Protein AF-A0A954S7V0-F1 (afdb_monomer_lite)

Foldseek 3Di:
DWQWAKEQEAACVDPVQVVVVCQCPDVVHQVVVCVVVVFADECDSPGNYHYAHPNPDGPPLCVVVVVPDDNVQPRKIFTDGPSAGFKIFGPQFQDDPHNQLSVCRRPVANPDDPDRDPDDRRDQAPPQAGFGGIFGAQVRNHPDDLVSLVVSCCPPVVVVDDPPDPSVVGDSRRSRRVVSCSVNVVVVHNRPRVPPPDDDDDDDDDDDDDDDDDDDDDDD

Radius of gyration: 19.34 Å; chains: 1; bounding box: 37×49×60 Å

Sequence (220 aa):
MSSRRILLVIDSRTERTQQEMAKLRAPDGPFVKLLTKGWSVGSGRDSDVQIVDISHSVPDDLKELVAKIDPARLPLPVFIDNGEIARSFQQGCTTPLDEWTFGWLRTGNDERPIEPPPEPVQVATTGHYPLRGNHWSVEGNWNPTREYVIHHLRSTHGQQLQTGWQIEEWSLEELKSVHDDLHDREQGFRGRYAGTSTSSSSSSRSGSVSGIQKPGKASR

pLDDT: mean 80.17, std 21.35, range [28.33, 97.69]

Structure (mmCIF, N/CA/C/O backbone):
data_AF-A0A954S7V0-F1
#
_entry.id   AF-A0A954S7V0-F1
#
loop_
_atom_site.group_PDB
_atom_site.id
_atom_site.type_symbol
_atom_site.label_atom_id
_atom_site.label_alt_id
_atom_site.label_comp_id
_atom_site.label_asym_id
_atom_site.label_entity_id
_atom_site.label_seq_id
_atom_site.pdbx_PDB_ins_code
_atom_site.Cartn_x
_atom_site.Cartn_y
_atom_site.Cartn_z
_atom_site.occupancy
_atom_site.B_iso_or_equiv
_atom_site.auth_seq_id
_atom_site.auth_comp_id
_atom_site.auth_asym_id
_atom_site.auth_atom_id
_atom_site.pdbx_PDB_model_num
ATOM 1 N N . MET A 1 1 ? 4.189 -22.252 -8.273 1.00 48.00 1 MET A N 1
ATOM 2 C CA . MET A 1 1 ? 5.221 -21.225 -8.539 1.00 48.00 1 MET A CA 1
ATOM 3 C C . MET A 1 1 ? 4.881 -20.014 -7.691 1.00 48.00 1 MET A C 1
ATOM 5 O O . MET A 1 1 ? 3.728 -19.609 -7.716 1.00 48.00 1 MET A O 1
ATOM 9 N N . SER A 1 2 ? 5.826 -19.526 -6.884 1.00 51.41 2 SER A N 1
ATOM 10 C CA . SER A 1 2 ? 5.603 -18.409 -5.953 1.00 51.41 2 SER A CA 1
ATOM 11 C C . SER A 1 2 ? 5.158 -17.164 -6.722 1.00 51.41 2 SER A C 1
ATOM 13 O O . SER A 1 2 ? 5.869 -16.713 -7.614 1.00 51.41 2 SER A O 1
ATOM 15 N N . SER A 1 3 ? 3.974 -16.637 -6.411 1.00 77.00 3 SER A N 1
ATOM 16 C CA . SER A 1 3 ? 3.379 -15.475 -7.083 1.00 77.00 3 SER A CA 1
ATOM 17 C C . SER A 1 3 ? 3.745 -14.147 -6.413 1.00 77.00 3 SER A C 1
ATOM 19 O O . SER A 1 3 ? 3.081 -13.147 -6.684 1.00 77.00 3 SER A O 1
ATOM 21 N N . ARG A 1 4 ? 4.748 -14.147 -5.523 1.00 91.25 4 ARG A N 1
ATOM 22 C CA . ARG A 1 4 ? 5.134 -12.999 -4.695 1.00 91.25 4 ARG A CA 1
ATOM 23 C C . ARG A 1 4 ? 5.747 -11.888 -5.524 1.00 91.25 4 ARG A C 1
ATOM 25 O O . ARG A 1 4 ? 6.845 -12.052 -6.044 1.00 91.25 4 ARG A O 1
ATOM 32 N N . ARG A 1 5 ? 5.054 -10.758 -5.605 1.00 93.81 5 ARG A N 1
ATOM 33 C CA . ARG A 1 5 ? 5.518 -9.552 -6.299 1.00 93.81 5 ARG A CA 1
ATOM 34 C C . ARG A 1 5 ? 4.681 -8.356 -5.886 1.00 93.81 5 ARG A C 1
ATOM 36 O O . ARG A 1 5 ? 3.615 -8.507 -5.291 1.00 93.81 5 ARG A O 1
ATOM 43 N N . ILE A 1 6 ? 5.162 -7.168 -6.208 1.00 96.94 6 ILE A N 1
ATOM 44 C CA . ILE A 1 6 ? 4.376 -5.947 -6.086 1.00 96.94 6 ILE A CA 1
ATOM 45 C C . ILE A 1 6 ? 3.664 -5.723 -7.413 1.00 96.94 6 ILE A C 1
ATOM 47 O O . ILE A 1 6 ? 4.294 -5.767 -8.464 1.00 96.94 6 ILE A O 1
ATOM 51 N N . LEU A 1 7 ? 2.364 -5.468 -7.370 1.00 96.56 7 LEU A N 1
ATOM 52 C CA . LEU A 1 7 ? 1.620 -4.920 -8.492 1.00 96.56 7 LEU A CA 1
ATOM 53 C C . LEU A 1 7 ? 1.507 -3.415 -8.287 1.00 96.56 7 LEU A C 1
ATOM 55 O O . LEU A 1 7 ? 0.972 -2.975 -7.274 1.00 96.56 7 LEU A O 1
ATOM 59 N N . LEU A 1 8 ? 1.978 -2.626 -9.244 1.00 97.25 8 LEU A N 1
ATOM 60 C CA . LEU A 1 8 ? 1.614 -1.220 -9.342 1.00 97.25 8 LEU A CA 1
ATOM 61 C C . LEU A 1 8 ? 0.458 -1.113 -10.331 1.00 97.25 8 LEU A C 1
ATOM 63 O O . LEU A 1 8 ? 0.667 -1.107 -11.546 1.00 97.25 8 LEU A O 1
ATOM 67 N N . VAL A 1 9 ? -0.760 -1.085 -9.797 1.00 96.88 9 VAL A N 1
ATOM 68 C CA . VAL A 1 9 ? -1.980 -0.980 -10.597 1.00 96.88 9 VAL A CA 1
ATOM 69 C C . VAL A 1 9 ? -2.203 0.485 -10.943 1.00 96.88 9 VAL A C 1
ATOM 71 O O . VAL A 1 9 ? -2.149 1.351 -10.067 1.00 96.88 9 VAL A O 1
ATOM 74 N N . ILE A 1 10 ? -2.421 0.772 -12.222 1.00 97.06 10 ILE A N 1
ATOM 75 C CA . ILE A 1 10 ? -2.528 2.135 -12.741 1.00 97.06 10 ILE A CA 1
ATOM 76 C C . ILE A 1 10 ? -3.650 2.257 -13.770 1.00 97.06 10 ILE A C 1
ATOM 78 O O . ILE A 1 10 ? -3.993 1.280 -14.428 1.00 97.06 10 ILE A O 1
ATOM 82 N N . ASP A 1 11 ? -4.159 3.475 -13.956 1.00 96.88 11 ASP A N 1
ATOM 83 C CA . ASP A 1 11 ? -4.897 3.874 -15.158 1.00 96.88 11 ASP A CA 1
ATOM 84 C C . ASP A 1 11 ? -4.139 5.032 -15.809 1.00 96.88 11 ASP A C 1
ATOM 86 O O . ASP A 1 11 ? -4.204 6.178 -15.344 1.00 96.88 11 ASP A O 1
ATOM 90 N N . SER A 1 12 ? -3.390 4.729 -16.873 1.00 96.06 12 SER A N 1
ATOM 91 C CA . SER A 1 12 ? -2.496 5.694 -17.532 1.00 96.06 12 SER A CA 1
ATOM 92 C C . SER A 1 12 ? -3.211 6.885 -18.178 1.00 96.06 12 SER A C 1
ATOM 94 O O . SER A 1 12 ? -2.557 7.860 -18.556 1.00 96.06 12 SER A O 1
ATOM 96 N N . ARG A 1 13 ? -4.545 6.858 -18.267 1.00 96.19 13 ARG A N 1
ATOM 97 C CA . ARG A 1 13 ? -5.357 7.965 -18.791 1.00 96.19 13 ARG A CA 1
ATOM 98 C C . ARG A 1 13 ? -5.613 9.051 -17.748 1.00 96.19 13 ARG A C 1
ATOM 100 O O . ARG A 1 13 ? -6.035 10.145 -18.108 1.00 96.19 13 ARG A O 1
ATOM 107 N N . THR A 1 14 ? -5.387 8.760 -16.468 1.00 95.25 14 THR A N 1
ATOM 108 C CA . THR A 1 14 ? -5.630 9.712 -15.378 1.00 95.25 14 THR A CA 1
ATOM 109 C C . THR A 1 14 ? -4.414 10.604 -15.142 1.00 95.25 14 THR A C 1
ATOM 111 O O . THR A 1 14 ? -3.282 10.124 -15.068 1.00 95.25 14 THR A O 1
ATOM 114 N N . GLU A 1 15 ? -4.644 11.906 -14.960 1.00 94.75 15 GLU A N 1
ATOM 115 C CA . GLU A 1 15 ? -3.570 12.875 -14.698 1.00 94.75 15 GLU A CA 1
ATOM 116 C C . GLU A 1 15 ? -2.771 12.508 -13.440 1.00 94.75 15 GLU A C 1
ATOM 118 O O . GLU A 1 15 ? -1.542 12.508 -13.455 1.00 94.75 15 GLU A O 1
ATOM 123 N N . ARG A 1 16 ? -3.465 12.095 -12.372 1.00 90.88 16 ARG A N 1
ATOM 124 C CA . ARG A 1 16 ? -2.842 11.639 -11.122 1.00 90.88 16 ARG A CA 1
ATOM 125 C C . ARG A 1 16 ? -1.841 10.508 -11.355 1.00 90.88 16 ARG A C 1
ATOM 127 O O . ARG A 1 16 ? -0.719 10.567 -10.861 1.00 90.88 16 ARG A O 1
ATOM 134 N N . THR A 1 17 ? -2.229 9.491 -12.127 1.00 94.44 17 THR A N 1
ATOM 135 C CA . THR A 1 17 ? -1.326 8.388 -12.475 1.00 94.44 17 THR A CA 1
ATOM 136 C C . THR A 1 17 ? -0.146 8.890 -13.294 1.00 94.44 17 THR A C 1
ATOM 138 O O . THR A 1 17 ? 0.983 8.493 -13.030 1.00 94.44 17 THR A O 1
ATOM 141 N N . GLN A 1 18 ? -0.376 9.757 -14.281 1.00 95.88 18 GLN A N 1
ATOM 142 C CA . GLN A 1 18 ? 0.699 10.279 -15.126 1.00 95.88 18 GLN A CA 1
ATOM 143 C C . GLN A 1 18 ? 1.738 11.054 -14.310 1.00 95.88 18 GLN A C 1
ATOM 145 O O . GLN A 1 18 ? 2.934 10.817 -14.472 1.00 95.88 18 GLN A O 1
ATOM 150 N N . GLN A 1 19 ? 1.289 11.922 -13.400 1.00 93.81 19 GLN A N 1
ATOM 151 C CA . GLN A 1 19 ? 2.162 12.685 -12.507 1.00 93.81 19 GLN A CA 1
ATOM 152 C C . GLN A 1 19 ? 2.982 11.759 -11.602 1.00 93.81 19 GLN A C 1
ATOM 154 O O . GLN A 1 19 ? 4.203 11.891 -11.528 1.00 93.81 19 GLN A O 1
ATOM 159 N N . GLU A 1 20 ? 2.340 10.784 -10.958 1.00 93.00 20 GLU A N 1
ATOM 160 C CA . GLU A 1 20 ? 3.035 9.856 -10.064 1.00 93.00 20 GLU A CA 1
ATOM 161 C C . GLU A 1 20 ? 4.021 8.961 -10.829 1.00 93.00 20 GLU A C 1
ATOM 163 O O . GLU A 1 20 ? 5.173 8.806 -10.431 1.00 93.00 20 GLU A O 1
ATOM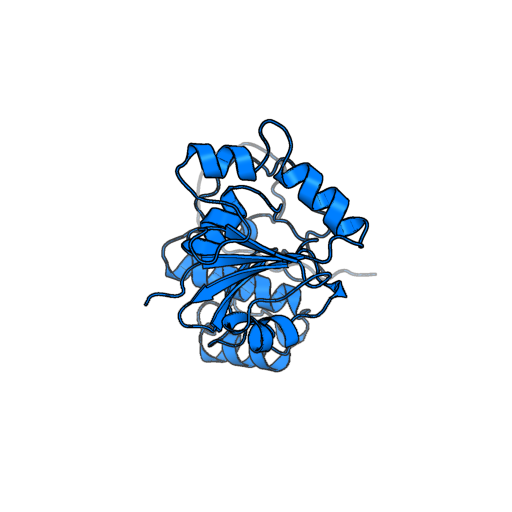 168 N N . MET A 1 21 ? 3.621 8.430 -11.988 1.00 96.25 21 MET A N 1
ATOM 169 C CA . MET A 1 21 ? 4.500 7.623 -12.836 1.00 96.25 21 MET A CA 1
ATOM 170 C C . MET A 1 21 ? 5.688 8.429 -13.366 1.00 96.25 21 MET A C 1
ATOM 172 O O . MET A 1 21 ? 6.777 7.869 -13.504 1.00 96.25 21 MET A O 1
ATOM 176 N N . ALA A 1 22 ? 5.511 9.724 -13.644 1.00 95.81 22 ALA A N 1
ATOM 177 C CA . ALA A 1 22 ? 6.608 10.608 -14.022 1.00 95.81 22 ALA A CA 1
ATOM 178 C C . ALA A 1 22 ? 7.620 10.766 -12.877 1.00 95.81 22 ALA A C 1
ATOM 180 O O . ALA A 1 22 ? 8.818 10.656 -13.125 1.00 95.81 22 ALA A O 1
ATOM 181 N N . LYS A 1 23 ? 7.161 10.928 -11.628 1.00 93.50 23 LYS A N 1
ATOM 182 C CA . LYS A 1 23 ? 8.042 10.956 -10.446 1.00 93.50 23 LYS A CA 1
ATOM 183 C C . LYS A 1 23 ? 8.783 9.634 -10.253 1.00 93.50 23 LYS A C 1
ATOM 185 O O . LYS A 1 23 ? 10.000 9.629 -10.089 1.00 93.50 23 LYS A O 1
ATOM 190 N N . LEU A 1 24 ? 8.063 8.510 -10.316 1.00 95.50 24 LEU A N 1
ATOM 191 C CA . LEU A 1 24 ? 8.635 7.170 -10.148 1.00 95.50 24 LEU A CA 1
ATOM 192 C C . LEU A 1 24 ? 9.746 6.882 -11.166 1.00 95.50 24 LEU A C 1
ATOM 194 O O . LEU A 1 24 ? 10.746 6.248 -10.824 1.00 95.50 24 LEU A O 1
ATOM 198 N N . ARG A 1 25 ? 9.569 7.366 -12.403 1.00 96.19 25 ARG A N 1
ATOM 199 C CA . ARG A 1 25 ? 10.479 7.173 -13.543 1.00 96.19 25 ARG A CA 1
ATOM 200 C C . ARG A 1 25 ? 11.515 8.280 -13.732 1.00 96.19 25 ARG A C 1
ATOM 202 O O . ARG A 1 25 ? 12.337 8.149 -14.637 1.00 96.19 25 ARG A O 1
ATOM 209 N N . ALA A 1 26 ? 11.459 9.362 -12.958 1.00 96.06 26 ALA A N 1
ATOM 210 C CA . ALA A 1 26 ? 12.378 10.484 -13.109 1.00 96.06 26 ALA A CA 1
ATOM 211 C C . ALA A 1 26 ? 13.846 10.016 -13.015 1.00 96.06 26 ALA A C 1
ATOM 213 O O . ALA A 1 26 ? 14.119 8.982 -12.393 1.00 96.06 26 ALA A O 1
ATOM 214 N N . PRO A 1 27 ? 14.806 10.763 -13.591 1.00 93.25 27 PRO A N 1
ATOM 215 C CA . PRO A 1 27 ? 16.216 10.581 -13.258 1.00 93.25 27 PRO A CA 1
ATOM 216 C C . PRO A 1 27 ? 16.387 10.603 -11.732 1.00 93.25 27 PRO A C 1
ATOM 218 O O . PRO A 1 27 ? 15.800 11.451 -11.064 1.00 93.25 27 PRO A O 1
ATOM 221 N N . ASP A 1 28 ? 17.101 9.620 -11.182 1.00 89.44 28 ASP A N 1
ATOM 222 C CA . ASP A 1 28 ? 17.239 9.385 -9.732 1.00 89.44 28 ASP A CA 1
ATOM 223 C C . ASP A 1 28 ? 15.921 9.125 -8.968 1.00 89.44 28 ASP A C 1
ATOM 225 O O . ASP A 1 28 ? 15.877 9.148 -7.733 1.00 89.44 28 ASP A O 1
ATOM 229 N N . GLY A 1 29 ? 14.838 8.831 -9.690 1.00 92.81 29 GLY A N 1
ATOM 230 C CA . GLY A 1 29 ? 13.539 8.476 -9.134 1.00 92.81 29 GLY A CA 1
ATOM 231 C C . GLY A 1 29 ? 13.514 7.080 -8.493 1.00 92.81 29 GLY A C 1
ATOM 232 O O . GLY A 1 29 ? 14.441 6.279 -8.670 1.00 92.81 29 GLY A O 1
ATOM 233 N N . PRO A 1 30 ? 12.439 6.748 -7.754 1.00 93.94 30 PRO A N 1
ATOM 234 C CA . PRO A 1 30 ? 12.287 5.465 -7.068 1.00 93.94 30 PRO A CA 1
ATOM 235 C C . PRO A 1 30 ? 12.587 4.229 -7.925 1.00 93.94 30 PRO A C 1
ATOM 237 O O . PRO A 1 30 ? 13.284 3.330 -7.457 1.00 93.94 30 PRO A O 1
ATOM 240 N N . PHE A 1 31 ? 12.140 4.176 -9.184 1.00 96.62 31 PHE A N 1
ATOM 241 C CA . PHE A 1 31 ? 12.415 3.018 -10.041 1.00 96.62 31 PHE A CA 1
ATOM 242 C C . PHE A 1 31 ? 13.894 2.878 -10.393 1.00 96.62 31 PHE A C 1
ATOM 244 O O . PHE A 1 31 ? 14.414 1.768 -10.361 1.00 96.62 31 PHE A O 1
ATOM 251 N N . VAL A 1 32 ? 14.599 3.979 -10.662 1.00 95.88 32 VAL A N 1
ATOM 252 C CA . VAL A 1 32 ? 16.045 3.949 -10.946 1.00 95.88 32 VAL A CA 1
ATOM 253 C C . VAL A 1 32 ? 16.820 3.405 -9.743 1.00 95.88 32 VAL A C 1
ATOM 255 O O . VAL A 1 32 ? 17.716 2.568 -9.895 1.00 95.88 32 VAL A O 1
ATOM 258 N N . LYS A 1 33 ? 16.437 3.821 -8.531 1.00 94.25 33 LYS A N 1
ATOM 259 C CA . LYS A 1 33 ? 17.073 3.338 -7.301 1.00 94.25 33 LYS A CA 1
ATOM 260 C C . LYS A 1 33 ? 16.780 1.859 -7.031 1.00 94.25 33 LYS A C 1
ATOM 262 O O . LYS A 1 33 ? 17.693 1.125 -6.655 1.00 94.25 33 LYS A O 1
ATOM 267 N N . LEU A 1 34 ? 15.551 1.395 -7.281 1.00 95.25 34 LEU A N 1
ATOM 268 C CA . LEU A 1 34 ? 15.199 -0.030 -7.195 1.00 95.25 34 LEU A CA 1
ATOM 269 C C . LEU A 1 34 ? 16.011 -0.877 -8.185 1.00 95.25 34 LEU A C 1
ATOM 271 O O . LEU A 1 34 ? 16.585 -1.891 -7.788 1.00 95.25 34 LEU A O 1
ATOM 275 N N . LEU A 1 35 ? 16.125 -0.436 -9.443 1.00 96.25 35 LEU A N 1
ATOM 276 C CA . LEU A 1 35 ? 16.932 -1.114 -10.466 1.00 96.25 35 LEU A CA 1
ATOM 277 C C . LEU A 1 35 ? 18.409 -1.209 -10.047 1.00 96.25 35 LEU A C 1
ATOM 279 O O . LEU A 1 35 ? 19.019 -2.268 -10.160 1.00 96.25 35 LEU A O 1
ATOM 283 N N . THR A 1 36 ? 18.973 -0.135 -9.484 1.00 95.62 36 THR A N 1
ATOM 284 C CA . THR A 1 36 ? 20.353 -0.124 -8.951 1.00 95.62 36 THR A CA 1
ATOM 285 C C . THR A 1 36 ? 20.547 -1.125 -7.804 1.00 95.62 36 THR A C 1
ATOM 287 O O . THR A 1 36 ? 21.631 -1.681 -7.638 1.00 95.62 36 THR A O 1
ATOM 290 N N . LYS A 1 37 ? 19.489 -1.403 -7.034 1.00 92.69 37 LYS A N 1
ATOM 291 C CA . LYS A 1 37 ? 19.459 -2.423 -5.972 1.00 92.69 37 LYS A CA 1
ATOM 292 C C . LYS A 1 37 ? 19.177 -3.840 -6.502 1.00 92.69 37 LYS A C 1
ATOM 294 O O . LYS A 1 37 ? 18.974 -4.752 -5.705 1.00 92.69 37 LYS A O 1
ATOM 299 N N . GLY A 1 38 ? 19.153 -4.034 -7.823 1.00 95.75 38 GLY A N 1
ATOM 300 C CA . GLY A 1 38 ? 18.957 -5.332 -8.473 1.00 95.75 38 GLY A CA 1
ATOM 301 C C . GLY A 1 38 ? 17.500 -5.778 -8.604 1.00 95.75 38 GLY A C 1
ATOM 302 O O . GLY A 1 38 ? 17.259 -6.933 -8.941 1.00 95.75 38 GLY A O 1
ATOM 303 N N . TRP A 1 39 ? 16.530 -4.898 -8.339 1.00 96.62 39 TRP A N 1
ATOM 304 C CA . TRP A 1 39 ? 15.118 -5.205 -8.563 1.00 96.62 39 TRP A CA 1
ATOM 305 C C . TRP A 1 39 ? 14.777 -5.069 -10.044 1.00 96.62 39 TRP A C 1
ATOM 307 O O . TRP A 1 39 ? 15.394 -4.297 -10.772 1.00 96.62 39 TRP A O 1
ATOM 317 N N . SER A 1 40 ? 13.741 -5.771 -10.474 1.00 97.00 40 SER A N 1
ATOM 318 C CA . SER A 1 40 ? 13.151 -5.671 -11.803 1.00 97.00 40 SER A CA 1
ATOM 319 C C . SER A 1 40 ? 11.821 -4.911 -11.751 1.00 97.00 40 SER A C 1
ATOM 321 O O . SER A 1 40 ? 10.970 -5.153 -10.893 1.00 97.00 40 SER A O 1
ATOM 323 N N . VAL A 1 41 ? 11.640 -3.966 -12.676 1.00 97.38 41 VAL A N 1
ATOM 324 C CA . VAL A 1 41 ? 10.430 -3.138 -12.793 1.00 97.38 41 VAL A CA 1
ATOM 325 C C . VAL A 1 41 ? 9.949 -3.186 -14.239 1.00 97.38 41 VAL A C 1
ATOM 327 O O . VAL A 1 41 ? 10.698 -2.839 -15.152 1.00 97.38 41 VAL A O 1
ATOM 330 N N . GLY A 1 42 ? 8.706 -3.600 -14.471 1.00 96.12 42 GLY A N 1
ATOM 331 C CA . GLY A 1 42 ? 8.184 -3.766 -15.828 1.00 96.12 42 GLY A CA 1
ATOM 332 C C . GLY A 1 42 ? 6.759 -4.301 -15.851 1.00 96.12 42 GLY A C 1
ATOM 333 O O . GLY A 1 42 ? 6.139 -4.454 -14.812 1.00 96.12 42 GLY A O 1
ATOM 334 N N . SER A 1 43 ? 6.207 -4.581 -17.030 1.00 94.56 43 SER A N 1
ATOM 335 C CA . SER A 1 43 ? 4.863 -5.176 -17.169 1.00 94.56 43 SER A CA 1
ATOM 336 C C . SER A 1 43 ? 4.854 -6.708 -17.054 1.00 94.56 43 SER A C 1
ATOM 338 O O . SER A 1 43 ? 3.791 -7.324 -16.938 1.00 94.56 43 SER A O 1
ATOM 340 N N . GLY A 1 44 ? 6.035 -7.333 -17.090 1.00 92.06 44 GLY A N 1
ATOM 341 C CA . GLY A 1 44 ? 6.199 -8.783 -17.058 1.00 92.06 44 GLY A CA 1
ATOM 342 C C . GLY A 1 44 ? 5.875 -9.387 -15.693 1.00 92.06 44 G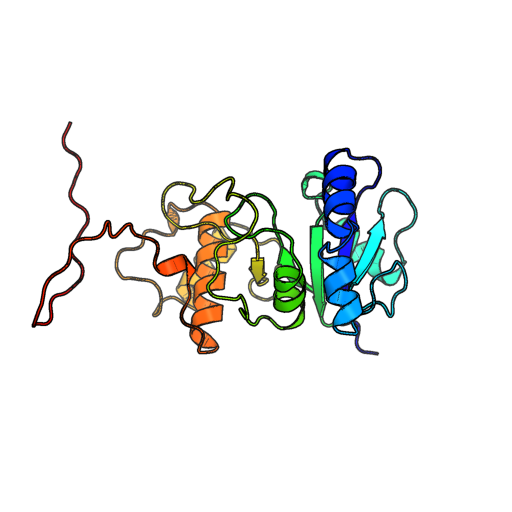LY A C 1
ATOM 343 O O . GLY A 1 44 ? 6.138 -8.787 -14.653 1.00 92.06 44 GLY A O 1
ATOM 344 N N . ARG A 1 45 ? 5.344 -10.613 -15.699 1.00 91.25 45 ARG A N 1
ATOM 345 C CA . ARG A 1 45 ? 4.979 -11.363 -14.486 1.00 91.25 45 ARG A CA 1
ATOM 346 C C . ARG A 1 45 ? 6.159 -11.605 -13.540 1.00 91.25 45 ARG A C 1
ATOM 348 O O . ARG A 1 45 ? 5.955 -11.662 -12.333 1.00 91.25 45 ARG A O 1
ATOM 355 N N . ASP A 1 46 ? 7.361 -11.723 -14.093 1.00 90.88 46 ASP A N 1
ATOM 356 C CA . ASP A 1 46 ? 8.587 -11.995 -13.337 1.00 90.88 46 ASP A CA 1
ATOM 357 C C . ASP A 1 46 ? 9.240 -10.722 -12.773 1.00 90.88 46 ASP A C 1
ATOM 359 O O . ASP A 1 46 ? 10.315 -10.794 -12.188 1.00 90.88 46 ASP A O 1
ATOM 363 N N . SER A 1 47 ? 8.610 -9.552 -12.952 1.00 94.81 47 SER A N 1
ATOM 364 C CA . SER A 1 47 ? 9.095 -8.304 -12.358 1.00 94.81 47 SER A CA 1
ATOM 365 C C . SER A 1 47 ? 8.826 -8.278 -10.852 1.00 94.81 47 SER A C 1
ATOM 367 O O . SER A 1 47 ? 7.715 -8.585 -10.415 1.00 94.81 47 SER A O 1
ATOM 369 N N . ASP A 1 48 ? 9.803 -7.835 -10.059 1.00 95.62 48 ASP A N 1
ATOM 370 C CA . ASP A 1 48 ? 9.615 -7.580 -8.626 1.00 95.62 48 ASP A CA 1
ATOM 371 C C . ASP A 1 48 ? 8.516 -6.529 -8.402 1.00 95.62 48 ASP A C 1
ATOM 373 O O . ASP A 1 48 ? 7.696 -6.664 -7.490 1.00 95.62 48 ASP A O 1
ATOM 377 N N . VAL A 1 49 ? 8.482 -5.507 -9.267 1.00 97.56 49 VAL A N 1
ATOM 378 C CA . VAL A 1 49 ? 7.380 -4.548 -9.402 1.00 97.56 49 VAL A CA 1
ATOM 379 C C . VAL A 1 49 ? 6.758 -4.701 -10.790 1.00 97.56 49 VAL A C 1
ATOM 381 O O . VAL A 1 49 ? 7.279 -4.187 -11.784 1.00 97.56 49 VAL A O 1
ATOM 384 N N . GLN A 1 50 ? 5.631 -5.405 -10.856 1.00 96.75 50 GLN A N 1
ATOM 385 C CA . GLN A 1 50 ? 4.827 -5.552 -12.061 1.00 96.75 50 GLN A CA 1
ATOM 386 C C . GLN A 1 50 ? 3.871 -4.360 -12.215 1.00 96.75 50 GLN A C 1
ATOM 388 O O . GLN A 1 50 ? 2.965 -4.160 -11.410 1.00 96.75 50 GLN A O 1
ATOM 393 N N . ILE A 1 51 ? 4.029 -3.578 -13.277 1.00 97.31 51 ILE A N 1
ATOM 394 C CA . ILE A 1 51 ? 3.125 -2.486 -13.641 1.00 97.31 51 ILE A CA 1
ATOM 395 C C . ILE A 1 51 ? 1.938 -3.071 -14.407 1.00 97.31 51 ILE A C 1
ATOM 397 O O . ILE A 1 51 ? 2.115 -3.685 -15.461 1.00 97.31 51 ILE A O 1
ATOM 401 N N . VAL A 1 52 ? 0.730 -2.850 -13.892 1.00 96.88 52 VAL A N 1
ATOM 402 C CA . VAL A 1 52 ? -0.522 -3.331 -14.485 1.00 96.88 52 VAL A CA 1
ATOM 403 C C . VAL A 1 52 ? -1.384 -2.130 -14.841 1.00 96.88 52 VAL A C 1
ATOM 405 O O . VAL A 1 52 ? -1.941 -1.476 -13.963 1.00 96.88 52 VAL A O 1
ATOM 408 N N . ASP A 1 53 ? -1.490 -1.838 -16.135 1.00 96.75 53 ASP A N 1
ATOM 409 C CA . ASP A 1 53 ? -2.318 -0.742 -16.630 1.00 96.75 53 ASP A CA 1
ATOM 410 C C . ASP A 1 53 ? -3.712 -1.237 -17.016 1.00 96.75 53 ASP A C 1
ATOM 412 O O . ASP A 1 53 ? -3.896 -1.913 -18.033 1.00 96.75 53 ASP A O 1
ATOM 416 N N . ILE A 1 54 ? -4.702 -0.878 -16.201 1.00 96.00 54 ILE A N 1
ATOM 417 C CA . ILE A 1 54 ? -6.087 -1.326 -16.367 1.00 96.00 54 ILE A CA 1
ATOM 418 C C . ILE A 1 54 ? -6.785 -0.664 -17.557 1.00 96.00 54 ILE A C 1
ATOM 420 O O . ILE A 1 54 ? -7.845 -1.124 -17.972 1.00 96.00 54 ILE A O 1
ATOM 424 N N . SER A 1 55 ? -6.203 0.401 -18.118 1.00 94.81 55 SER A N 1
ATOM 425 C CA . SER A 1 55 ? -6.719 1.042 -19.332 1.00 94.81 55 SER A CA 1
ATOM 426 C C . SER A 1 55 ? -6.415 0.257 -20.613 1.00 94.81 55 SER A C 1
ATOM 428 O O . SER A 1 55 ? -6.995 0.552 -21.657 1.00 94.81 55 SER A O 1
ATOM 430 N N . HIS A 1 56 ? -5.532 -0.743 -20.527 1.00 90.94 56 HIS A N 1
ATOM 431 C CA . HIS A 1 56 ? -5.145 -1.615 -21.630 1.00 90.94 56 HIS A CA 1
ATOM 432 C C . HIS A 1 56 ? -5.659 -3.042 -21.382 1.00 90.94 56 HIS A C 1
ATOM 434 O O . HIS A 1 56 ? -6.856 -3.308 -21.468 1.00 90.94 56 HIS A O 1
ATOM 440 N N . SER A 1 57 ? -4.758 -3.977 -21.078 1.00 87.62 57 SER A N 1
ATOM 441 C CA . SER A 1 57 ? -5.065 -5.385 -20.845 1.00 87.62 57 SER A CA 1
ATOM 442 C C . SER A 1 57 ? -4.558 -5.814 -19.474 1.00 87.62 57 SER A C 1
ATOM 444 O O . SER A 1 57 ? -3.369 -5.680 -19.179 1.00 87.62 57 SER A O 1
ATOM 446 N N . VAL A 1 58 ? -5.444 -6.395 -18.667 1.00 93.75 58 VAL A N 1
ATOM 447 C CA . VAL A 1 58 ? -5.086 -7.011 -17.384 1.00 93.75 58 VAL A CA 1
ATOM 448 C C . VAL A 1 58 ? -4.749 -8.491 -17.615 1.00 93.75 58 VAL A C 1
ATOM 450 O O . VAL A 1 58 ? -5.565 -9.186 -18.231 1.00 93.75 58 VAL A O 1
ATOM 453 N N . PRO A 1 59 ? -3.590 -8.992 -17.137 1.00 92.12 59 PRO A N 1
ATOM 454 C CA . PRO A 1 59 ? -3.255 -10.416 -17.192 1.00 92.12 59 PRO A CA 1
ATOM 455 C C . PRO A 1 59 ? -4.351 -11.291 -16.576 1.00 92.12 59 PRO A C 1
ATOM 457 O O . PRO A 1 59 ? -4.929 -10.923 -15.553 1.00 92.12 59 PRO A O 1
ATOM 460 N N . ASP A 1 60 ? -4.624 -12.453 -17.175 1.00 91.81 60 ASP A N 1
ATOM 461 C CA . ASP A 1 60 ? -5.726 -13.329 -16.751 1.00 91.81 60 ASP A CA 1
ATOM 462 C C . ASP A 1 60 ? -5.636 -13.730 -15.272 1.00 91.81 60 ASP A C 1
ATOM 464 O O . ASP A 1 60 ? -6.652 -13.725 -14.580 1.00 91.81 60 ASP A O 1
ATOM 468 N N . ASP A 1 61 ? -4.424 -13.984 -14.763 1.00 90.12 61 ASP A N 1
ATOM 469 C CA . ASP A 1 61 ? -4.180 -14.341 -13.360 1.00 90.12 61 ASP A CA 1
ATOM 470 C C . ASP A 1 61 ? -4.442 -13.192 -12.374 1.00 90.12 61 ASP A C 1
ATOM 472 O O . ASP A 1 61 ? -4.503 -13.420 -11.169 1.00 90.12 61 ASP A O 1
ATOM 476 N N . LEU A 1 62 ? -4.599 -11.963 -12.869 1.00 92.94 62 LEU A N 1
ATOM 477 C CA . LEU A 1 62 ? -4.810 -10.764 -12.061 1.00 92.94 62 LEU A CA 1
ATOM 478 C C . LEU A 1 62 ? -6.213 -10.174 -12.202 1.00 92.94 62 LEU A C 1
ATOM 480 O O . LEU A 1 62 ? -6.551 -9.265 -11.447 1.00 92.94 62 LEU A O 1
ATOM 484 N N . LYS A 1 63 ? -7.045 -10.671 -13.126 1.00 92.12 63 LYS A N 1
ATOM 485 C CA . LYS A 1 63 ? -8.376 -10.102 -13.401 1.00 92.12 63 LYS A CA 1
ATOM 486 C C . LYS A 1 63 ? -9.261 -10.045 -12.160 1.00 92.12 63 LYS A C 1
ATOM 488 O O . LYS A 1 63 ? -9.819 -8.992 -11.864 1.00 92.12 63 LYS A O 1
ATOM 493 N N . GLU A 1 64 ? -9.357 -11.144 -11.416 1.00 91.06 64 GLU A N 1
ATOM 494 C CA . GLU A 1 64 ? -10.180 -11.205 -10.201 1.00 91.06 64 GLU A CA 1
ATOM 495 C C . GLU A 1 64 ? -9.665 -10.283 -9.092 1.00 91.06 64 GLU A C 1
ATOM 497 O O . GLU A 1 64 ? -10.452 -9.707 -8.343 1.00 91.06 64 GLU A O 1
ATOM 502 N N . LEU A 1 65 ? -8.344 -10.132 -8.986 1.00 90.69 65 LEU A N 1
ATOM 503 C CA . LEU A 1 65 ? -7.713 -9.272 -7.992 1.00 90.69 65 LEU A CA 1
ATOM 504 C C . LEU A 1 65 ? -7.922 -7.796 -8.338 1.00 90.69 65 LEU A C 1
ATOM 506 O O . LEU A 1 65 ? -8.366 -7.021 -7.495 1.00 90.69 65 LEU A O 1
ATOM 510 N N . VAL A 1 66 ? -7.657 -7.418 -9.589 1.00 91.31 66 VAL A N 1
ATOM 511 C CA . VAL A 1 66 ? -7.809 -6.043 -10.081 1.00 91.31 66 VAL A CA 1
ATOM 512 C C . VAL A 1 66 ? -9.273 -5.605 -10.071 1.00 91.31 66 VAL A C 1
ATOM 514 O O . VAL A 1 66 ? -9.548 -4.455 -9.751 1.00 91.31 66 VAL A O 1
ATOM 517 N N . ALA A 1 67 ? -10.224 -6.510 -10.326 1.00 90.75 67 ALA A N 1
ATOM 518 C CA . ALA A 1 67 ? -11.656 -6.204 -10.262 1.00 90.75 67 ALA A CA 1
ATOM 519 C C . ALA A 1 67 ? -12.135 -5.752 -8.868 1.00 90.75 67 ALA A C 1
ATOM 521 O O . ALA A 1 67 ? -13.188 -5.127 -8.760 1.00 90.75 67 ALA A O 1
ATOM 522 N N . LYS A 1 68 ? -11.380 -6.052 -7.803 1.00 88.62 68 LYS A N 1
ATOM 523 C CA . LYS A 1 68 ? -11.688 -5.617 -6.430 1.00 88.62 68 LYS A CA 1
ATOM 524 C C . LYS A 1 68 ? -11.156 -4.212 -6.124 1.00 88.62 68 LYS A C 1
ATOM 526 O O . LYS A 1 68 ? -11.530 -3.642 -5.102 1.00 88.62 68 LYS A O 1
ATOM 531 N N . ILE A 1 69 ? -10.268 -3.668 -6.958 1.00 90.06 69 ILE A N 1
ATOM 532 C CA . ILE A 1 69 ? -9.621 -2.374 -6.730 1.00 90.06 69 ILE A CA 1
ATOM 533 C C . ILE A 1 69 ? -10.536 -1.245 -7.203 1.00 90.06 69 ILE A C 1
ATOM 535 O O . ILE A 1 69 ? -10.966 -1.226 -8.352 1.00 90.06 69 ILE A O 1
ATOM 539 N N . ASP A 1 70 ? -10.780 -0.273 -6.324 1.00 89.19 70 ASP A N 1
ATOM 540 C CA . ASP A 1 70 ? -11.462 0.973 -6.676 1.00 89.19 70 ASP A CA 1
ATOM 541 C C . ASP A 1 70 ? -10.559 1.844 -7.577 1.00 89.19 70 ASP A C 1
ATOM 543 O O . ASP A 1 70 ? -9.493 2.281 -7.123 1.00 89.19 70 ASP A O 1
ATOM 547 N N . PRO A 1 71 ? -10.967 2.144 -8.828 1.00 88.38 71 PRO A N 1
ATOM 548 C CA . PRO A 1 71 ? -10.193 2.981 -9.742 1.00 88.38 71 PRO A CA 1
ATOM 549 C C . PRO A 1 71 ? -9.868 4.379 -9.196 1.00 88.38 71 PRO A C 1
ATOM 551 O O . PRO A 1 71 ? -8.848 4.956 -9.573 1.00 88.38 71 PRO A O 1
ATOM 554 N N . ALA A 1 72 ? -10.678 4.925 -8.281 1.00 88.62 72 ALA A N 1
ATOM 555 C CA . ALA A 1 72 ? -10.416 6.231 -7.669 1.00 88.62 72 ALA A CA 1
ATOM 556 C C . ALA A 1 72 ? -9.152 6.240 -6.786 1.00 88.62 72 ALA A C 1
ATOM 558 O O . ALA A 1 72 ? -8.588 7.300 -6.494 1.00 88.62 72 ALA A O 1
ATOM 559 N N . ARG A 1 73 ? -8.677 5.059 -6.372 1.00 87.06 73 ARG A N 1
ATOM 560 C CA . ARG A 1 73 ? -7.478 4.893 -5.540 1.00 87.06 73 ARG A CA 1
ATOM 561 C C . ARG A 1 73 ? -6.189 4.790 -6.354 1.00 87.06 73 ARG A C 1
ATOM 563 O O . ARG A 1 73 ? -5.121 4.755 -5.753 1.00 87.06 73 ARG A O 1
ATOM 570 N N . LEU A 1 74 ? -6.268 4.750 -7.686 1.00 92.19 74 LEU A N 1
ATOM 571 C CA . LEU A 1 74 ? -5.097 4.608 -8.550 1.00 92.19 74 LEU A CA 1
ATOM 572 C C . LEU A 1 74 ? -4.265 5.906 -8.613 1.00 92.19 74 LEU A C 1
ATOM 574 O O . LEU A 1 74 ? -4.836 7.002 -8.569 1.00 92.19 74 LEU A O 1
ATOM 578 N N . PRO A 1 75 ? -2.928 5.808 -8.754 1.00 93.50 75 PRO A N 1
ATOM 579 C CA . PRO A 1 75 ? -2.132 4.576 -8.820 1.00 93.50 75 PRO A CA 1
ATOM 580 C C . PRO A 1 75 ? -2.018 3.880 -7.454 1.00 93.50 75 PRO A C 1
ATOM 582 O O . PRO A 1 75 ? -1.847 4.535 -6.428 1.00 93.50 75 PRO A O 1
ATOM 585 N N . LEU A 1 76 ? -2.103 2.547 -7.453 1.00 94.00 76 LEU A N 1
ATOM 586 C CA . LEU A 1 76 ? -2.176 1.734 -6.239 1.00 94.00 76 LEU A CA 1
ATOM 587 C C . LEU A 1 76 ? -1.125 0.611 -6.261 1.00 94.00 76 LEU A C 1
ATOM 589 O O . LEU A 1 76 ? -1.292 -0.373 -6.988 1.00 94.00 76 LEU A O 1
ATOM 593 N N . PRO A 1 77 ? -0.053 0.719 -5.462 1.00 95.50 77 PRO A N 1
ATOM 594 C CA . PRO A 1 77 ? 0.860 -0.384 -5.225 1.00 95.50 77 PRO A CA 1
ATOM 595 C C . PRO A 1 77 ? 0.270 -1.372 -4.209 1.00 95.50 77 PRO A C 1
ATOM 597 O O . PRO A 1 77 ? -0.163 -0.984 -3.121 1.00 95.50 77 PRO A O 1
ATOM 600 N N . VAL A 1 78 ? 0.314 -2.661 -4.537 1.00 95.56 78 VAL A N 1
ATOM 601 C CA . VAL A 1 78 ? -0.070 -3.764 -3.648 1.00 95.56 78 VAL A CA 1
ATOM 602 C C . VAL A 1 78 ? 0.957 -4.878 -3.715 1.00 95.56 78 VAL A C 1
ATOM 604 O O . VAL A 1 78 ? 1.456 -5.205 -4.785 1.00 95.56 78 VAL A O 1
ATOM 607 N N . PHE A 1 79 ? 1.272 -5.493 -2.585 1.00 95.75 79 PHE A N 1
ATOM 608 C CA . PHE A 1 79 ? 2.053 -6.720 -2.559 1.00 95.75 79 PHE A CA 1
ATOM 609 C C . PHE A 1 79 ? 1.122 -7.917 -2.534 1.00 95.75 79 PHE A C 1
ATOM 611 O O . PHE A 1 79 ? 0.254 -8.016 -1.661 1.00 95.75 79 PHE A O 1
ATOM 618 N N . ILE A 1 80 ? 1.336 -8.825 -3.481 1.00 93.31 80 ILE A N 1
ATOM 619 C CA . ILE A 1 80 ? 0.591 -10.070 -3.562 1.00 93.31 80 ILE A CA 1
ATOM 620 C C . ILE A 1 80 ? 1.409 -11.221 -2.987 1.00 93.31 80 ILE A C 1
ATOM 622 O O . ILE A 1 80 ? 2.573 -11.394 -3.341 1.00 93.31 80 ILE A O 1
ATOM 626 N N . ASP A 1 81 ? 0.794 -12.027 -2.128 1.00 89.75 81 ASP A N 1
ATOM 627 C CA . ASP A 1 81 ? 1.339 -13.291 -1.637 1.00 89.75 81 ASP A CA 1
ATOM 628 C C . ASP A 1 81 ? 0.304 -14.392 -1.864 1.00 89.75 81 ASP A C 1
ATOM 630 O O . ASP A 1 81 ? -0.861 -14.235 -1.522 1.00 89.75 81 ASP A O 1
ATOM 634 N N . ASN A 1 82 ? 0.712 -15.485 -2.510 1.00 85.56 82 ASN A N 1
ATOM 635 C CA . ASN A 1 82 ? -0.159 -16.618 -2.851 1.00 85.56 82 ASN A CA 1
ATOM 636 C C . ASN A 1 82 ? -1.503 -16.251 -3.522 1.00 85.56 82 ASN A C 1
ATOM 638 O O . ASN A 1 82 ? -2.496 -16.948 -3.347 1.00 85.56 82 ASN A O 1
ATOM 642 N N . GLY A 1 83 ? -1.526 -15.185 -4.330 1.00 84.50 83 GLY A N 1
ATOM 643 C CA . GLY A 1 83 ? -2.717 -14.736 -5.065 1.00 84.50 83 GLY A CA 1
ATOM 644 C C . GLY A 1 83 ? -3.610 -13.757 -4.297 1.00 84.50 83 GLY A C 1
ATOM 645 O O . GLY A 1 83 ? -4.586 -13.264 -4.857 1.00 84.50 83 GLY A O 1
ATOM 646 N N . GLU A 1 84 ? -3.255 -13.421 -3.060 1.00 88.62 84 GLU A N 1
ATOM 647 C CA . GLU A 1 84 ? -3.984 -12.472 -2.221 1.00 88.62 84 GLU A CA 1
ATOM 648 C C . GLU A 1 84 ? -3.175 -11.193 -2.018 1.00 88.62 84 GLU A C 1
ATOM 650 O O . GLU A 1 84 ? -1.945 -11.209 -2.040 1.00 88.62 84 GLU A O 1
ATOM 655 N N . ILE A 1 85 ? -3.860 -10.067 -1.817 1.00 92.38 85 ILE A N 1
ATOM 656 C CA . ILE A 1 85 ? -3.202 -8.821 -1.421 1.00 92.38 85 ILE A CA 1
ATOM 657 C C . ILE A 1 85 ? -2.856 -8.958 0.058 1.00 92.38 85 ILE A C 1
ATOM 659 O O . ILE A 1 85 ? -3.752 -9.037 0.889 1.00 92.38 85 ILE A O 1
ATOM 663 N N . ALA A 1 86 ? -1.566 -8.982 0.378 1.00 92.88 86 ALA A N 1
ATOM 664 C CA . ALA A 1 86 ? -1.094 -9.052 1.757 1.00 92.88 86 ALA A CA 1
ATOM 665 C C . ALA A 1 86 ? -0.789 -7.657 2.317 1.00 92.88 86 ALA A C 1
ATOM 667 O O . ALA A 1 86 ? -1.038 -7.392 3.493 1.00 92.88 86 ALA A O 1
ATOM 668 N N . ARG A 1 87 ? -0.303 -6.736 1.476 1.00 93.44 87 ARG A N 1
ATOM 669 C CA . ARG A 1 87 ? -0.012 -5.344 1.854 1.00 93.44 87 ARG A CA 1
ATOM 670 C C . ARG A 1 87 ? -0.402 -4.382 0.742 1.00 93.44 87 ARG A C 1
ATOM 672 O O . ARG A 1 87 ? -0.370 -4.741 -0.434 1.00 93.44 87 ARG A O 1
ATOM 679 N N . SER A 1 88 ? -0.735 -3.153 1.106 1.00 93.12 88 SER A N 1
ATOM 680 C CA . SER A 1 88 ? -1.107 -2.097 0.164 1.00 93.12 88 SER A CA 1
ATOM 681 C C . SER A 1 88 ? -0.539 -0.751 0.591 1.00 93.12 88 SER A C 1
ATOM 683 O O . SER A 1 88 ? -0.208 -0.555 1.759 1.00 93.12 88 SER A O 1
ATOM 685 N N . PHE A 1 89 ? -0.420 0.166 -0.363 1.00 90.81 89 PHE A N 1
ATOM 686 C CA . PHE A 1 89 ? -0.084 1.557 -0.092 1.00 90.81 89 PHE A CA 1
ATOM 687 C C . PHE A 1 89 ? -1.245 2.477 -0.467 1.00 90.81 89 PHE A C 1
ATOM 689 O O . PHE A 1 89 ? -1.826 2.348 -1.535 1.00 90.81 89 PHE A O 1
ATOM 696 N N . GLN A 1 90 ? -1.546 3.455 0.371 1.00 84.19 90 GLN A N 1
ATOM 697 C CA . GLN A 1 90 ? -2.537 4.487 0.135 1.00 84.19 90 GLN A CA 1
ATOM 698 C C . GLN A 1 90 ? -1.874 5.862 0.193 1.00 84.19 90 GLN A C 1
ATOM 700 O O . GLN A 1 90 ? -1.263 6.252 1.186 1.00 84.19 90 GLN A O 1
ATOM 705 N N . GLN A 1 91 ? -2.005 6.608 -0.900 1.00 72.50 91 GLN A N 1
ATOM 706 C CA . GLN A 1 91 ? -1.485 7.967 -1.000 1.00 72.50 91 GLN A CA 1
ATOM 707 C C . GLN A 1 91 ? -2.318 8.940 -0.146 1.00 72.50 91 GLN A C 1
ATOM 709 O O . GLN A 1 91 ? -3.524 8.750 0.012 1.00 72.50 91 GLN A O 1
ATOM 714 N N . GLY A 1 92 ? -1.684 10.013 0.339 1.00 64.06 92 GLY A N 1
ATOM 715 C CA . GLY A 1 92 ? -2.344 11.101 1.081 1.00 64.06 92 GLY A CA 1
ATOM 716 C C . GLY A 1 92 ? -1.966 11.190 2.561 1.00 64.06 92 GLY A C 1
ATOM 717 O O . GLY A 1 92 ? -2.411 12.100 3.255 1.00 64.06 92 GLY A O 1
ATOM 718 N N . CYS A 1 93 ? -1.113 10.285 3.035 1.00 68.50 93 CYS A N 1
ATOM 719 C CA . CYS A 1 93 ? -0.716 10.181 4.437 1.00 68.50 93 CYS A CA 1
ATOM 720 C C . CYS A 1 93 ? 0.753 10.591 4.648 1.00 68.50 93 CYS A C 1
ATOM 722 O O . CYS A 1 93 ? 1.393 11.171 3.771 1.00 68.50 93 CYS A O 1
ATOM 724 N N . THR A 1 94 ? 1.319 10.270 5.814 1.00 68.25 94 THR A N 1
ATOM 725 C CA . THR A 1 94 ? 2.713 10.603 6.180 1.00 68.25 94 THR A CA 1
ATOM 726 C C . THR A 1 94 ? 3.798 9.885 5.365 1.00 68.25 94 THR A C 1
ATOM 728 O O . THR A 1 94 ? 4.988 10.121 5.565 1.00 68.25 94 THR A O 1
ATOM 731 N N . THR A 1 95 ? 3.409 8.982 4.463 1.00 76.06 95 THR A N 1
ATOM 732 C CA . THR A 1 95 ? 4.305 8.086 3.728 1.00 76.06 95 THR A CA 1
ATOM 733 C C . THR A 1 95 ? 4.297 8.442 2.235 1.00 76.06 95 THR A C 1
ATOM 735 O O . THR A 1 95 ? 3.252 8.276 1.608 1.00 76.06 95 THR A O 1
ATOM 738 N N . PRO A 1 96 ? 5.414 8.911 1.646 1.00 81.19 96 PRO A N 1
ATOM 739 C CA . PRO A 1 96 ? 5.518 9.084 0.194 1.00 81.19 96 PRO A CA 1
ATOM 740 C C . PRO A 1 96 ? 5.661 7.737 -0.515 1.00 81.19 96 PRO A C 1
ATOM 742 O O . PRO A 1 96 ? 6.201 6.804 0.076 1.00 81.19 96 PRO A O 1
ATOM 745 N N . LEU A 1 97 ? 5.256 7.656 -1.786 1.00 87.31 97 LEU A N 1
ATOM 746 C CA . LEU A 1 97 ? 5.505 6.487 -2.630 1.00 87.31 97 LEU A CA 1
ATOM 747 C C . LEU A 1 97 ? 6.937 6.531 -3.186 1.00 87.31 97 LEU A C 1
ATOM 749 O O . LEU A 1 97 ? 7.224 7.125 -4.222 1.00 87.31 97 LEU A O 1
ATOM 753 N N . ASP A 1 98 ? 7.855 5.900 -2.465 1.00 87.94 98 ASP A N 1
ATOM 754 C CA . ASP A 1 98 ? 9.295 5.923 -2.724 1.00 87.94 98 ASP A CA 1
ATOM 755 C C . ASP A 1 98 ? 9.910 4.513 -2.738 1.00 87.94 98 ASP A C 1
ATOM 757 O O . ASP A 1 98 ? 9.227 3.505 -2.560 1.00 87.94 98 ASP A O 1
ATOM 761 N N . GLU A 1 99 ? 11.227 4.423 -2.945 1.00 88.94 99 GLU A N 1
ATOM 762 C CA . GLU A 1 99 ? 11.952 3.143 -2.938 1.00 88.94 99 GLU A CA 1
ATOM 763 C C . GLU A 1 99 ? 11.751 2.337 -1.648 1.00 88.94 99 GLU A C 1
ATOM 765 O O . GLU A 1 99 ? 11.695 1.107 -1.684 1.00 88.94 99 GLU A O 1
ATOM 770 N N . TRP A 1 100 ? 11.616 3.024 -0.514 1.00 88.06 100 TRP A N 1
ATOM 771 C CA . TRP A 1 100 ? 11.393 2.382 0.768 1.00 88.06 100 TRP A CA 1
ATOM 772 C C . TRP A 1 100 ? 9.993 1.782 0.835 1.00 88.06 100 TRP A C 1
ATOM 774 O O . TRP A 1 100 ? 9.832 0.670 1.323 1.00 88.06 100 TRP A O 1
ATOM 784 N N . THR A 1 101 ? 8.992 2.470 0.292 1.00 90.12 101 THR A N 1
ATOM 785 C CA . THR A 1 101 ? 7.610 1.985 0.246 1.00 90.12 101 THR A CA 1
ATOM 786 C C . THR A 1 101 ? 7.521 0.668 -0.512 1.00 90.12 101 THR A C 1
ATOM 788 O O . THR A 1 101 ? 6.898 -0.276 -0.032 1.00 90.12 101 THR A O 1
ATOM 791 N N . PHE A 1 102 ? 8.227 0.546 -1.639 1.00 93.38 102 PHE A N 1
ATOM 792 C CA . PHE A 1 102 ? 8.352 -0.734 -2.341 1.00 93.38 102 PHE A CA 1
ATOM 793 C C . PHE A 1 102 ? 9.096 -1.790 -1.506 1.00 93.38 102 PHE A C 1
ATOM 795 O O . PHE A 1 102 ? 8.676 -2.946 -1.467 1.00 93.38 102 PHE A O 1
ATOM 802 N N . GLY A 1 103 ? 10.158 -1.406 -0.792 1.00 92.19 103 GLY A N 1
ATOM 803 C CA . GLY A 1 103 ? 10.844 -2.279 0.165 1.00 92.19 103 GLY A CA 1
ATOM 804 C C . GLY A 1 103 ? 9.896 -2.843 1.229 1.00 92.19 103 GLY A C 1
ATOM 805 O O . GLY A 1 103 ? 9.758 -4.062 1.344 1.00 92.19 103 GLY A O 1
ATOM 806 N N . TRP A 1 104 ? 9.176 -1.966 1.932 1.00 91.19 104 TRP A N 1
ATOM 807 C CA . TRP A 1 104 ? 8.206 -2.324 2.966 1.00 91.19 104 TRP A CA 1
ATOM 808 C C . TRP A 1 104 ? 7.072 -3.189 2.409 1.00 91.19 104 TRP A C 1
ATOM 810 O O . TRP A 1 104 ? 6.727 -4.209 2.997 1.00 91.19 104 TRP A O 1
ATOM 820 N N . LEU A 1 105 ? 6.534 -2.866 1.230 1.00 93.38 105 LEU A N 1
ATOM 821 C CA . LEU A 1 105 ? 5.511 -3.695 0.588 1.00 93.38 105 LEU A CA 1
ATOM 822 C C . LEU A 1 105 ? 6.005 -5.126 0.351 1.00 93.38 105 LEU A C 1
ATOM 824 O O . LEU A 1 105 ? 5.231 -6.069 0.493 1.00 93.38 105 LEU A O 1
ATOM 828 N N . ARG A 1 106 ? 7.285 -5.325 0.028 1.00 91.19 106 ARG A N 1
ATOM 829 C CA . ARG A 1 106 ? 7.851 -6.661 -0.200 1.00 91.19 106 ARG A CA 1
ATOM 830 C C . ARG A 1 106 ? 8.196 -7.406 1.085 1.00 91.19 106 ARG A C 1
ATOM 832 O O . ARG A 1 106 ? 7.993 -8.619 1.146 1.00 91.19 106 ARG A O 1
ATOM 839 N N . THR A 1 107 ? 8.749 -6.726 2.081 1.00 87.94 107 THR A N 1
ATOM 840 C CA . THR A 1 107 ? 9.320 -7.381 3.269 1.00 87.94 107 THR A CA 1
ATOM 841 C C . THR A 1 107 ? 8.407 -7.291 4.484 1.00 87.94 107 THR A C 1
ATOM 843 O O . THR A 1 107 ? 8.326 -8.243 5.252 1.00 87.94 107 THR A O 1
ATOM 846 N N . GLY A 1 108 ? 7.652 -6.202 4.612 1.00 85.69 108 GLY A N 1
ATOM 847 C CA . GLY A 1 108 ? 6.926 -5.820 5.821 1.00 85.69 108 GLY A CA 1
ATOM 848 C C . GLY A 1 108 ? 7.794 -5.081 6.836 1.00 85.69 108 GLY A C 1
ATOM 849 O O . GLY A 1 108 ? 7.285 -4.660 7.866 1.00 85.69 108 GLY A O 1
ATOM 850 N N . ASN A 1 109 ? 9.086 -4.906 6.550 1.00 82.62 109 ASN A N 1
ATOM 851 C CA . ASN A 1 109 ? 10.024 -4.280 7.469 1.00 82.62 109 ASN A CA 1
ATOM 852 C C . ASN A 1 109 ? 10.114 -2.782 7.196 1.00 82.62 109 ASN A C 1
ATOM 854 O O . ASN A 1 109 ? 10.378 -2.359 6.065 1.00 82.62 109 ASN A O 1
ATOM 858 N N . ASP A 1 110 ? 9.969 -1.971 8.243 1.00 76.31 110 ASP A N 1
ATOM 859 C CA . ASP A 1 110 ? 10.266 -0.545 8.163 1.00 76.31 110 ASP A CA 1
ATOM 860 C C . ASP A 1 110 ? 11.775 -0.295 8.262 1.00 76.31 110 ASP A C 1
ATOM 862 O O . ASP A 1 110 ? 12.349 -0.046 9.315 1.00 76.31 110 ASP A O 1
ATOM 866 N N . GLU A 1 111 ? 12.446 -0.362 7.116 1.00 74.75 111 GLU A N 1
ATOM 867 C CA . GLU A 1 111 ? 13.879 -0.064 7.005 1.00 74.75 111 GLU A CA 1
ATOM 868 C C . GLU A 1 111 ? 14.157 1.416 6.685 1.00 74.75 111 GLU A C 1
ATOM 870 O O . GLU A 1 111 ? 15.206 1.744 6.124 1.00 74.75 111 GLU A O 1
ATOM 875 N N . ARG A 1 112 ? 13.220 2.338 6.974 1.00 74.94 112 ARG A N 1
ATOM 876 C CA . ARG A 1 112 ? 13.345 3.713 6.477 1.00 74.94 112 ARG A CA 1
ATOM 877 C C . ARG A 1 112 ? 14.521 4.373 7.189 1.00 74.94 112 ARG A C 1
ATOM 879 O O . ARG A 1 112 ? 14.629 4.256 8.418 1.00 74.94 112 ARG A O 1
ATOM 886 N N . PRO A 1 113 ? 15.407 5.091 6.481 1.00 66.62 113 PRO A N 1
ATOM 887 C CA . PRO A 1 113 ? 16.369 5.969 7.136 1.00 66.62 113 PRO A CA 1
ATOM 888 C C . PRO A 1 113 ? 15.651 6.947 8.081 1.00 66.62 113 PRO A C 1
ATOM 890 O O . PRO A 1 113 ? 14.471 7.237 7.908 1.00 66.62 113 PRO A O 1
ATOM 893 N N . ILE A 1 114 ? 16.337 7.430 9.121 1.00 62.91 114 ILE A N 1
ATOM 894 C CA . ILE A 1 114 ? 15.749 8.364 10.111 1.00 62.91 114 ILE A CA 1
ATOM 895 C C . ILE A 1 114 ? 15.498 9.761 9.499 1.00 62.91 114 ILE A C 1
ATOM 897 O O . ILE A 1 114 ? 14.857 10.611 10.111 1.00 62.91 114 ILE A O 1
ATOM 901 N N . GLU A 1 115 ? 15.965 10.001 8.277 1.00 63.59 115 GLU A N 1
ATOM 902 C CA . GLU A 1 115 ? 15.762 11.258 7.566 1.00 63.59 115 GLU A CA 1
ATOM 903 C C . GLU A 1 115 ? 14.282 11.475 7.197 1.00 63.59 115 GLU A C 1
ATOM 905 O O . GLU A 1 115 ? 13.578 10.520 6.852 1.00 63.59 115 GLU A O 1
ATOM 910 N N . PRO A 1 116 ? 13.781 12.722 7.287 1.00 58.56 116 PRO A N 1
ATOM 911 C CA . PRO A 1 116 ? 12.403 13.030 6.935 1.00 58.56 116 PRO A CA 1
ATOM 912 C C . PRO A 1 116 ? 12.130 12.708 5.457 1.00 58.56 116 PRO A C 1
ATOM 914 O O . PRO A 1 116 ? 13.026 12.859 4.621 1.00 58.56 116 PRO A O 1
ATOM 917 N N . PRO A 1 117 ? 10.899 12.280 5.113 1.00 59.22 117 PRO A N 1
ATOM 918 C CA . PRO A 1 117 ? 10.546 12.009 3.730 1.00 59.22 117 PRO A CA 1
ATOM 919 C C . PRO A 1 117 ? 10.743 13.266 2.865 1.00 59.22 117 PRO A C 1
ATOM 921 O O . PRO A 1 117 ? 10.485 14.378 3.331 1.00 59.22 117 PRO A O 1
ATOM 924 N N . PRO A 1 118 ? 11.169 13.106 1.599 1.00 58.72 118 PRO A N 1
ATOM 925 C CA . PRO A 1 118 ? 11.421 14.237 0.708 1.00 58.72 118 PRO A CA 1
ATOM 926 C C . PRO A 1 118 ? 10.143 14.991 0.309 1.00 58.72 118 PRO A C 1
ATOM 928 O O . PRO A 1 118 ? 10.225 16.149 -0.094 1.00 58.72 118 PRO A O 1
ATOM 931 N N . GLU A 1 119 ? 8.967 14.360 0.415 1.00 64.12 119 GLU A N 1
ATOM 932 C CA . GLU A 1 119 ? 7.678 14.989 0.116 1.00 64.12 119 GLU A CA 1
ATOM 933 C C . GLU A 1 119 ? 6.922 15.380 1.397 1.00 64.12 119 GLU A C 1
ATOM 935 O O . GLU A 1 119 ? 6.924 14.623 2.375 1.00 64.12 119 GLU A O 1
ATOM 940 N N . PRO A 1 120 ? 6.231 16.536 1.402 1.00 60.25 120 PRO A N 1
ATOM 941 C CA . PRO A 1 120 ? 5.412 16.945 2.529 1.00 60.25 120 PRO A CA 1
ATOM 942 C C . PRO A 1 120 ? 4.191 16.033 2.680 1.00 60.25 120 PRO A C 1
ATOM 944 O O . PRO A 1 120 ? 3.475 15.732 1.724 1.00 60.25 120 PRO A O 1
ATOM 947 N N . VAL A 1 121 ? 3.928 15.644 3.924 1.00 65.44 121 VAL A N 1
ATOM 948 C CA . VAL A 1 121 ? 2.719 14.924 4.328 1.00 65.44 121 VAL A CA 1
ATOM 949 C C . VAL A 1 121 ? 1.483 15.771 4.024 1.00 65.44 121 VAL A C 1
ATOM 951 O O . VAL A 1 121 ? 1.408 16.920 4.453 1.00 65.44 121 VAL A O 1
ATOM 954 N N . GLN A 1 122 ? 0.498 15.198 3.329 1.00 68.12 122 GLN A N 1
ATOM 955 C CA . GLN A 1 122 ? -0.744 15.905 2.989 1.00 68.12 122 GLN A CA 1
ATOM 956 C C . GLN A 1 122 ? -1.755 15.880 4.142 1.00 68.12 122 GLN A C 1
ATOM 958 O O . GLN A 1 122 ? -2.316 16.916 4.490 1.00 68.12 122 GLN A O 1
ATOM 963 N N . VAL A 1 123 ? -1.952 14.717 4.773 1.00 68.00 123 VAL A N 1
ATOM 964 C CA . VAL A 1 123 ? -2.783 14.564 5.975 1.00 68.00 123 VAL A CA 1
ATOM 965 C C . VAL A 1 123 ? -2.021 13.752 7.013 1.00 68.00 123 VAL A C 1
ATOM 967 O O . VAL A 1 123 ? -1.687 12.588 6.799 1.00 68.00 123 VAL A O 1
ATOM 970 N N . ALA A 1 124 ? -1.729 14.381 8.152 1.00 68.50 124 ALA A N 1
ATOM 971 C CA . ALA A 1 124 ? -1.009 13.731 9.239 1.00 68.50 124 ALA A CA 1
ATOM 972 C C . ALA A 1 124 ? -1.941 13.000 10.214 1.00 68.50 124 ALA A C 1
ATOM 974 O O . ALA A 1 124 ? -1.500 12.030 10.803 1.00 68.50 124 ALA A O 1
ATOM 975 N N . THR A 1 125 ? -3.196 13.434 10.391 1.00 73.06 125 THR A N 1
ATOM 976 C CA . T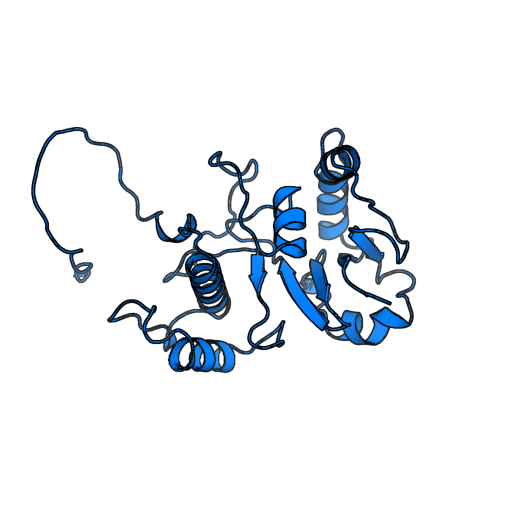HR A 1 125 ? -4.205 12.824 11.285 1.00 73.06 125 THR A CA 1
ATOM 977 C C . THR A 1 125 ? -5.621 13.246 10.868 1.00 73.06 125 THR A C 1
ATOM 979 O O . THR A 1 125 ? -5.773 14.325 10.292 1.00 73.06 125 THR A O 1
ATOM 982 N N . THR A 1 126 ? -6.654 12.445 11.173 1.00 79.50 126 THR A N 1
ATOM 983 C CA . THR A 1 126 ? -8.065 12.887 11.081 1.00 79.50 126 THR A CA 1
ATOM 984 C C . THR A 1 126 ? -8.648 13.363 12.417 1.00 79.50 126 THR A C 1
ATOM 986 O O . THR A 1 126 ? -9.809 13.764 12.457 1.00 79.50 126 THR A O 1
ATOM 989 N N . GLY A 1 127 ? -7.854 13.368 13.494 1.00 82.44 127 GLY A N 1
ATOM 990 C CA . GLY A 1 127 ? -8.247 13.891 14.805 1.00 82.44 127 GLY A CA 1
ATOM 991 C C . GLY A 1 127 ? -7.787 13.055 16.002 1.00 82.44 127 GLY A C 1
ATOM 992 O O . GLY A 1 127 ? -7.669 13.604 17.095 1.00 82.44 127 GLY A O 1
ATOM 993 N N . HIS A 1 128 ? -7.486 11.767 15.813 1.00 85.81 128 HIS A N 1
ATOM 994 C CA . HIS A 1 128 ? -7.182 10.841 16.911 1.00 85.81 128 HIS A CA 1
ATOM 995 C C . HIS A 1 128 ? -5.839 10.128 16.771 1.00 85.81 128 HIS A C 1
ATOM 997 O O . HIS A 1 128 ? -5.187 9.867 17.784 1.00 85.81 128 HIS A O 1
ATOM 1003 N N . TYR A 1 129 ? -5.420 9.803 15.544 1.00 86.38 129 TYR A N 1
ATOM 1004 C CA . TYR A 1 129 ? -4.203 9.020 15.310 1.00 86.38 129 TYR A CA 1
ATOM 1005 C C . TYR A 1 129 ? -3.431 9.488 14.066 1.00 86.38 129 TYR A C 1
ATOM 1007 O O . TYR A 1 129 ? -4.060 9.959 13.109 1.00 86.38 129 TYR A O 1
ATOM 1015 N N . PRO A 1 130 ? -2.086 9.398 14.051 1.00 84.31 130 PRO A N 1
ATOM 1016 C CA . PRO A 1 130 ? -1.304 9.690 12.858 1.00 84.31 130 PRO A CA 1
ATOM 1017 C C . PRO A 1 130 ? -1.609 8.737 11.693 1.00 84.31 130 PRO A C 1
ATOM 1019 O O . PRO A 1 130 ? -1.652 7.526 11.882 1.00 84.31 130 PRO A O 1
ATOM 1022 N N . LEU A 1 131 ? -1.783 9.261 10.478 1.00 84.25 131 LEU A N 1
ATOM 1023 C CA . LEU A 1 131 ? -2.082 8.444 9.300 1.00 84.25 131 LEU A CA 1
ATOM 1024 C C . LEU A 1 131 ? -0.812 7.9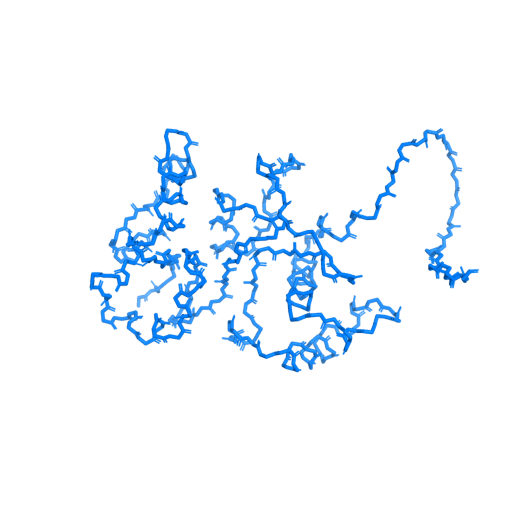30 8.622 1.00 84.25 131 LEU A C 1
ATOM 1026 O O . LEU A 1 131 ? 0.091 8.708 8.293 1.00 84.25 131 LEU A O 1
ATOM 1030 N N . ARG A 1 132 ? -0.785 6.634 8.314 1.00 82.75 132 ARG A N 1
ATOM 1031 C CA . ARG A 1 132 ? 0.219 5.982 7.464 1.00 82.75 132 ARG A CA 1
ATOM 1032 C C . ARG A 1 132 ? -0.373 5.664 6.094 1.00 82.75 132 ARG A C 1
ATOM 1034 O O . ARG A 1 132 ? -1.583 5.552 5.948 1.00 82.75 132 ARG A O 1
ATOM 1041 N N . GLY A 1 133 ? 0.493 5.581 5.085 1.00 84.94 133 GLY A N 1
ATOM 1042 C CA . GLY A 1 133 ? 0.086 5.119 3.754 1.00 84.94 133 GLY A CA 1
ATOM 1043 C C . GLY A 1 133 ? 0.261 3.613 3.577 1.00 84.94 133 GLY A C 1
ATOM 1044 O O . GLY A 1 133 ? -0.460 2.992 2.814 1.00 84.94 133 GLY A O 1
ATOM 1045 N N . ASN A 1 134 ? 1.214 3.009 4.280 1.00 88.06 134 ASN A N 1
ATOM 1046 C CA . ASN A 1 134 ? 1.482 1.577 4.210 1.00 88.06 134 ASN A CA 1
ATOM 1047 C C . ASN A 1 134 ? 0.557 0.799 5.131 1.00 88.06 134 ASN A C 1
ATOM 1049 O O . ASN A 1 134 ? 0.532 1.098 6.321 1.00 88.06 134 ASN A O 1
ATOM 1053 N N . HIS A 1 135 ? -0.127 -0.206 4.582 1.00 90.81 135 HIS A N 1
ATOM 1054 C CA . HIS A 1 135 ? -1.122 -0.990 5.300 1.00 90.81 135 HIS A CA 1
ATOM 1055 C C . HIS A 1 135 ? -0.952 -2.492 5.119 1.00 90.81 135 HIS A C 1
ATOM 1057 O O . HIS A 1 135 ? -0.861 -2.994 3.990 1.00 90.81 135 HIS A O 1
ATOM 1063 N N . TRP A 1 136 ? -0.935 -3.209 6.238 1.00 91.31 136 TRP A N 1
ATOM 1064 C CA . TRP A 1 136 ? -1.112 -4.651 6.281 1.00 91.31 136 TRP A CA 1
ATOM 1065 C C . TRP A 1 136 ? -2.581 -4.992 6.041 1.00 91.31 136 TRP A C 1
ATOM 1067 O O . TRP A 1 136 ? -3.488 -4.266 6.450 1.00 91.31 136 TRP A O 1
ATOM 1077 N N . SER A 1 137 ? -2.826 -6.114 5.372 1.00 91.69 137 SER A N 1
ATOM 1078 C CA . SER A 1 137 ? -4.181 -6.660 5.290 1.00 91.69 137 SER A CA 1
ATOM 1079 C C . SER A 1 137 ? -4.571 -7.240 6.640 1.00 91.69 137 SER A C 1
ATOM 1081 O O . SER A 1 137 ? -3.772 -7.925 7.276 1.00 91.69 137 SER A O 1
ATOM 1083 N N . VAL A 1 138 ? -5.806 -6.995 7.061 1.00 92.25 138 VAL A N 1
ATOM 1084 C CA . VAL A 1 138 ? -6.307 -7.464 8.352 1.00 92.25 138 VAL A CA 1
ATOM 1085 C C . VAL A 1 138 ? -6.864 -8.865 8.144 1.00 92.25 138 VAL A C 1
ATOM 1087 O O . VAL A 1 138 ? -7.914 -9.017 7.527 1.00 92.25 138 VAL A O 1
ATOM 1090 N N . GLU A 1 139 ? -6.139 -9.891 8.595 1.00 88.25 139 GLU A N 1
ATOM 1091 C CA . GLU A 1 139 ? -6.532 -11.306 8.436 1.00 88.25 139 GLU A CA 1
ATOM 1092 C C . GLU A 1 139 ? -6.838 -11.687 6.971 1.00 88.25 139 GLU A C 1
ATOM 1094 O O . GLU A 1 139 ? -7.826 -12.349 6.664 1.00 88.25 139 GLU A O 1
ATOM 1099 N N . GLY A 1 140 ? -6.006 -11.214 6.038 1.00 86.94 140 GLY A N 1
ATOM 1100 C CA . GLY A 1 140 ? -6.197 -11.426 4.595 1.00 86.94 140 GLY A CA 1
ATOM 1101 C C . GLY A 1 140 ? -7.238 -10.501 3.950 1.00 86.94 140 GLY A C 1
ATOM 1102 O O . GLY A 1 140 ? -7.351 -10.448 2.725 1.00 86.94 140 GLY A O 1
ATOM 1103 N N . ASN A 1 141 ? -7.963 -9.700 4.737 1.00 89.94 141 ASN A N 1
ATOM 1104 C CA . ASN A 1 141 ? -8.844 -8.666 4.215 1.00 89.94 141 ASN A CA 1
ATOM 1105 C C . ASN A 1 141 ? -8.073 -7.360 3.975 1.00 89.94 141 ASN A C 1
ATOM 1107 O O . ASN A 1 141 ? -7.784 -6.600 4.899 1.00 89.94 141 ASN A O 1
ATOM 1111 N N . TRP A 1 142 ? -7.745 -7.091 2.711 1.00 88.62 142 TRP A N 1
ATOM 1112 C CA . TRP A 1 142 ? -7.008 -5.890 2.303 1.00 88.62 142 TRP A CA 1
ATOM 1113 C C . TRP A 1 142 ? -7.866 -4.613 2.265 1.00 88.62 142 TRP A C 1
ATOM 1115 O O . TRP A 1 142 ? -7.328 -3.506 2.280 1.00 88.62 142 TRP A O 1
ATOM 1125 N N . ASN A 1 143 ? -9.195 -4.753 2.208 1.00 89.94 143 ASN A N 1
ATOM 1126 C CA . ASN A 1 143 ? -10.137 -3.634 2.199 1.00 89.94 143 ASN A CA 1
ATOM 1127 C C . ASN A 1 143 ? -11.218 -3.831 3.277 1.00 89.94 143 ASN A C 1
ATOM 1129 O O . ASN A 1 143 ? -12.398 -4.000 2.952 1.00 89.94 143 ASN A O 1
ATOM 1133 N N . PRO A 1 144 ? -10.820 -3.871 4.562 1.00 93.38 144 PRO A N 1
ATOM 1134 C CA . PRO A 1 144 ? -11.726 -4.184 5.653 1.00 93.38 144 PRO A CA 1
ATOM 1135 C C . PRO A 1 144 ? -12.698 -3.036 5.922 1.00 93.38 144 PRO A C 1
ATOM 1137 O O . PRO A 1 144 ? -12.391 -1.862 5.703 1.00 93.38 144 PRO A O 1
ATOM 1140 N N . THR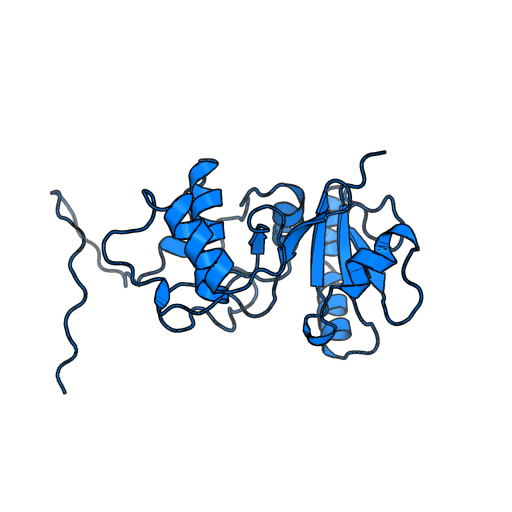 A 1 145 ? -13.871 -3.374 6.456 1.00 95.50 145 THR A N 1
ATOM 1141 C CA . THR A 1 145 ? -14.769 -2.364 7.019 1.00 95.50 145 THR A CA 1
ATOM 1142 C C . THR A 1 145 ? -14.221 -1.859 8.347 1.00 95.50 145 THR A C 1
ATOM 1144 O O . THR A 1 145 ? -13.427 -2.520 9.018 1.00 95.50 145 THR A O 1
ATOM 1147 N N . ARG A 1 146 ? -14.691 -0.689 8.769 1.00 96.31 146 ARG A N 1
ATOM 1148 C CA . ARG A 1 146 ? -14.332 -0.091 10.055 1.00 96.31 146 ARG A CA 1
ATOM 1149 C C . ARG A 1 146 ? -14.618 -1.022 11.231 1.00 96.31 146 ARG A C 1
ATOM 1151 O O . ARG A 1 146 ? -13.764 -1.207 12.093 1.00 96.31 146 ARG A O 1
ATOM 1158 N N . GLU A 1 147 ? -15.792 -1.638 11.238 1.00 97.38 147 GLU A N 1
ATOM 1159 C CA . GLU A 1 147 ? -16.237 -2.557 12.286 1.00 97.38 147 GLU A CA 1
ATOM 1160 C C . GLU A 1 147 ? -15.338 -3.797 12.355 1.00 97.38 147 GLU A C 1
ATOM 1162 O O . GLU A 1 147 ? -15.020 -4.262 13.449 1.00 97.38 147 GLU A O 1
ATOM 1167 N N . TYR A 1 148 ? -14.877 -4.288 11.199 1.00 97.69 148 TYR A N 1
ATOM 1168 C CA . TYR A 1 148 ? -13.944 -5.410 11.117 1.00 97.69 148 TYR A CA 1
ATOM 1169 C C . TYR A 1 148 ? -12.608 -5.074 11.785 1.00 97.69 148 TYR A C 1
ATOM 1171 O O . TYR A 1 148 ? -12.124 -5.837 12.622 1.00 97.69 148 TYR A O 1
ATOM 1179 N N . VAL A 1 149 ? -12.036 -3.904 11.472 1.00 96.88 149 VAL A N 1
ATOM 1180 C CA . VAL A 1 149 ? -10.761 -3.472 12.066 1.00 96.88 149 VAL A CA 1
ATOM 1181 C C . VAL A 1 149 ? -10.902 -3.238 13.570 1.00 96.88 149 VAL A C 1
ATOM 1183 O O . VAL A 1 149 ? -10.032 -3.658 14.327 1.00 96.88 149 VAL A O 1
ATOM 1186 N N . ILE A 1 150 ? -12.005 -2.635 14.033 1.00 97.38 150 ILE A N 1
ATOM 1187 C CA . ILE A 1 150 ? -12.272 -2.461 15.474 1.00 97.38 150 ILE A CA 1
ATOM 1188 C C . ILE A 1 150 ? -12.308 -3.818 16.178 1.00 97.38 150 ILE A C 1
ATOM 1190 O O . ILE A 1 150 ? -11.632 -3.994 17.193 1.00 97.38 150 ILE A O 1
ATOM 1194 N N . HIS A 1 151 ? -13.077 -4.773 15.646 1.00 96.88 151 HIS A N 1
ATOM 1195 C CA . HIS A 1 151 ? -13.176 -6.109 16.228 1.00 96.88 151 HIS A CA 1
ATOM 1196 C C . HIS A 1 151 ? -11.795 -6.760 16.331 1.00 96.88 151 HIS A C 1
ATOM 1198 O O . HIS A 1 151 ? -11.405 -7.180 17.419 1.00 96.88 151 HIS A O 1
ATOM 1204 N N . HIS A 1 152 ? -11.035 -6.761 15.233 1.00 96.56 152 HIS A N 1
ATOM 1205 C CA . HIS A 1 152 ? -9.689 -7.322 15.188 1.00 96.56 152 HIS A CA 1
ATOM 1206 C C . HIS A 1 152 ? -8.735 -6.647 16.189 1.00 96.56 152 HIS A C 1
ATOM 1208 O O . HIS A 1 152 ? -8.059 -7.323 16.962 1.00 96.56 152 HIS A O 1
ATOM 1214 N N . LEU A 1 153 ? -8.711 -5.312 16.248 1.00 96.00 153 LEU A N 1
ATOM 1215 C CA . LEU A 1 153 ? -7.877 -4.573 17.199 1.00 96.00 153 LEU A CA 1
ATOM 1216 C C . LEU A 1 153 ? -8.221 -4.917 18.653 1.00 96.00 153 LEU A C 1
ATOM 1218 O O . LEU A 1 153 ? -7.320 -5.034 19.482 1.00 96.00 153 LEU A O 1
ATOM 1222 N N . ARG A 1 154 ? -9.506 -5.102 18.978 1.00 94.69 154 ARG A N 1
ATOM 1223 C CA . ARG A 1 154 ? -9.939 -5.489 20.328 1.00 94.69 154 ARG A CA 1
ATOM 1224 C C . ARG A 1 154 ? -9.614 -6.949 20.649 1.00 94.69 154 ARG A C 1
ATOM 1226 O O . ARG A 1 154 ? -9.188 -7.217 21.771 1.00 94.69 154 ARG A O 1
ATOM 1233 N N . SER A 1 155 ? -9.8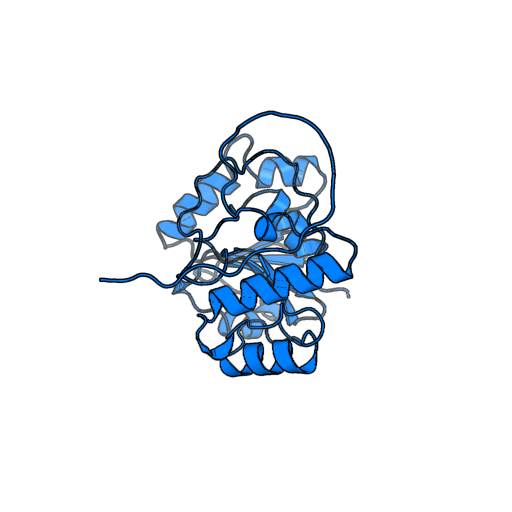03 -7.874 19.708 1.00 94.50 155 SER A N 1
ATOM 1234 C CA . SER A 1 155 ? -9.596 -9.310 19.940 1.00 94.50 155 SER A CA 1
ATOM 1235 C C . SER A 1 155 ? -8.125 -9.715 19.926 1.00 94.50 155 SER A C 1
ATOM 1237 O O . SER A 1 155 ? -7.703 -10.513 20.758 1.00 94.50 155 SER A O 1
ATOM 1239 N N . THR A 1 156 ? -7.354 -9.164 18.991 1.00 93.12 156 THR A N 1
ATOM 1240 C CA . THR A 1 156 ? -5.987 -9.603 18.683 1.00 93.12 156 THR A CA 1
ATOM 1241 C C . THR A 1 156 ? -4.963 -8.715 19.372 1.00 93.12 156 THR A C 1
ATOM 1243 O O . THR A 1 156 ? -4.086 -9.209 20.077 1.00 93.12 156 THR A O 1
ATOM 1246 N N . HIS A 1 157 ? -5.131 -7.397 19.262 1.00 93.00 157 HIS A N 1
ATOM 1247 C CA . HIS A 1 157 ? -4.183 -6.421 19.799 1.00 93.00 157 HIS A CA 1
ATOM 1248 C C . HIS A 1 157 ? -4.650 -5.740 21.093 1.00 93.00 157 HIS A C 1
ATOM 1250 O O . HIS A 1 157 ? -4.035 -4.777 21.555 1.00 93.00 157 HIS A O 1
ATOM 1256 N N . GLY A 1 158 ? -5.722 -6.233 21.723 1.00 90.12 158 GLY A N 1
ATOM 1257 C CA . GLY A 1 158 ? -6.393 -5.542 22.829 1.00 90.12 158 GLY A CA 1
ATOM 1258 C C . GLY A 1 158 ? -5.478 -5.185 24.007 1.00 90.12 158 GLY A C 1
ATOM 1259 O O . GLY A 1 158 ? -5.665 -4.144 24.629 1.00 90.12 158 GLY A O 1
ATOM 1260 N N . GLN A 1 159 ? -4.456 -6.005 24.277 1.00 88.69 159 GLN A N 1
ATOM 1261 C CA . GLN A 1 159 ? -3.474 -5.775 25.349 1.00 88.69 159 GLN A CA 1
ATOM 1262 C C . GLN A 1 159 ? -2.396 -4.737 24.995 1.00 88.69 159 GLN A C 1
ATOM 1264 O O . GLN A 1 159 ? -1.715 -4.229 25.882 1.00 88.69 159 GLN A O 1
ATOM 1269 N N . GLN A 1 160 ? -2.213 -4.436 23.710 1.00 88.50 160 GLN A N 1
ATOM 1270 C CA . GLN A 1 160 ? -1.230 -3.465 23.220 1.00 88.50 160 GLN A CA 1
ATOM 1271 C C . GLN A 1 160 ? -1.851 -2.088 22.970 1.00 88.50 160 GLN A C 1
ATOM 1273 O O . GLN A 1 160 ? -1.127 -1.096 22.842 1.00 88.50 160 GLN A O 1
ATOM 1278 N N . LEU A 1 161 ? -3.182 -2.016 22.901 1.00 89.44 161 LEU A N 1
ATOM 1279 C CA . LEU A 1 161 ? -3.904 -0.754 22.851 1.00 89.44 161 LEU A CA 1
ATOM 1280 C C . LEU A 1 161 ? -3.729 -0.000 24.170 1.00 89.44 161 LEU A C 1
ATOM 1282 O O . LEU A 1 161 ? -3.849 -0.561 25.259 1.00 89.44 161 LEU A O 1
ATOM 1286 N N . GLN A 1 162 ? -3.476 1.302 24.076 1.00 85.62 162 GLN A N 1
ATOM 1287 C CA . GLN A 1 162 ? -3.343 2.133 25.263 1.00 85.62 162 GLN A CA 1
ATOM 1288 C C . GLN A 1 162 ? -4.682 2.216 26.008 1.00 85.62 162 GLN A C 1
ATOM 1290 O O . GLN A 1 162 ? -5.740 2.466 25.422 1.00 85.62 162 GLN A O 1
ATOM 1295 N N . THR A 1 163 ? -4.629 2.064 27.332 1.00 85.62 163 THR A N 1
ATOM 1296 C CA . THR A 1 163 ? -5.798 2.220 28.200 1.00 85.62 163 THR A CA 1
ATOM 1297 C C . THR A 1 163 ? -6.478 3.569 27.964 1.00 85.62 163 THR A C 1
ATOM 1299 O O . THR A 1 163 ? -5.846 4.621 28.069 1.00 85.62 163 THR A O 1
ATOM 1302 N N . GLY A 1 164 ? -7.785 3.537 27.692 1.00 84.44 164 GLY A N 1
ATOM 1303 C CA . GLY A 1 164 ? -8.606 4.730 27.468 1.00 84.44 164 GLY A CA 1
ATOM 1304 C C . GLY A 1 164 ? -8.734 5.166 26.007 1.00 84.44 164 GLY A C 1
ATOM 1305 O O . GLY A 1 164 ? -9.449 6.130 25.743 1.00 84.44 164 GLY A O 1
ATOM 1306 N N . TRP A 1 165 ? -8.101 4.475 25.054 1.00 90.75 165 TRP A N 1
ATOM 1307 C CA . TRP A 1 165 ? -8.381 4.702 23.636 1.00 90.75 165 TRP A CA 1
ATOM 1308 C C . TRP A 1 165 ? -9.812 4.278 23.267 1.00 90.75 165 TRP A C 1
ATOM 1310 O O . TRP A 1 165 ? -10.197 3.113 23.420 1.00 90.75 165 TRP A O 1
ATOM 1320 N N . GLN A 1 166 ? -10.575 5.247 22.755 1.00 93.12 166 GLN A N 1
ATOM 1321 C CA . GLN A 1 166 ? -11.928 5.087 22.215 1.00 93.12 166 GLN A CA 1
ATOM 1322 C C . GLN A 1 166 ? -11.852 4.869 20.700 1.00 93.12 166 GLN A C 1
ATOM 1324 O O . GLN A 1 166 ? -12.268 5.715 19.913 1.00 93.12 166 GLN A O 1
ATOM 1329 N N . ILE A 1 167 ? -11.250 3.753 20.280 1.00 94.69 167 ILE A N 1
ATOM 1330 C CA . ILE A 1 167 ? -11.019 3.454 18.855 1.00 94.69 167 ILE A CA 1
ATOM 1331 C C . ILE A 1 167 ? -12.335 3.367 18.057 1.00 94.69 167 ILE A C 1
ATOM 1333 O O . ILE A 1 167 ? -12.364 3.555 16.847 1.00 94.69 167 ILE A O 1
ATOM 1337 N N . GLU A 1 168 ? -13.451 3.150 18.748 1.00 95.94 168 GLU A N 1
ATOM 1338 C CA . GLU A 1 168 ? -14.811 3.159 18.220 1.00 95.94 168 GLU A CA 1
ATOM 1339 C C . GLU A 1 168 ? -15.289 4.542 17.761 1.00 95.94 168 GLU A C 1
ATOM 1341 O O . GLU A 1 168 ? -16.375 4.637 17.195 1.00 95.94 168 GLU A O 1
ATOM 1346 N N . GLU A 1 169 ? -14.514 5.605 17.976 1.00 94.69 169 GLU A N 1
ATOM 1347 C CA . GLU A 1 169 ? -14.767 6.957 17.455 1.00 94.69 169 GLU A CA 1
ATOM 1348 C C . GLU A 1 169 ? -13.856 7.293 16.263 1.00 94.69 169 GLU A C 1
ATOM 1350 O O . GLU A 1 169 ? -14.076 8.281 15.565 1.00 94.69 169 GLU A O 1
ATOM 1355 N N . TRP A 1 170 ? -12.846 6.462 15.994 1.00 94.06 170 TRP A N 1
ATOM 1356 C CA . TRP A 1 170 ? -11.799 6.760 15.019 1.00 94.06 170 TRP A CA 1
ATOM 1357 C C . TRP A 1 170 ? -12.250 6.457 13.589 1.00 94.06 170 TRP A C 1
ATOM 1359 O O . TRP A 1 170 ? -13.170 5.658 13.350 1.00 94.06 170 TRP A O 1
ATOM 1369 N N . SER A 1 171 ? -11.595 7.106 12.624 1.00 92.81 171 SER A N 1
ATOM 1370 C CA . SER A 1 171 ? -11.800 6.820 11.203 1.00 92.81 171 SER A CA 1
ATOM 1371 C C . SER A 1 171 ? -11.193 5.465 10.815 1.00 92.81 171 SER A C 1
ATOM 1373 O O . SER A 1 171 ? -10.311 4.942 11.496 1.00 92.81 171 SER A O 1
ATOM 1375 N N . LEU A 1 172 ? -11.640 4.877 9.697 1.00 92.31 172 LEU A N 1
ATOM 1376 C CA . LEU A 1 172 ? -11.060 3.622 9.195 1.00 92.31 172 LEU A CA 1
ATOM 1377 C C . LEU A 1 172 ? -9.548 3.752 8.941 1.00 92.31 172 LEU A C 1
ATOM 1379 O O . LEU A 1 172 ? -8.797 2.826 9.233 1.00 92.31 172 LEU A O 1
ATOM 1383 N N . GLU A 1 173 ? -9.089 4.897 8.436 1.00 89.62 173 GLU A N 1
ATOM 1384 C CA . GLU A 1 173 ? -7.666 5.108 8.147 1.00 89.62 173 GLU A CA 1
ATOM 1385 C C . GLU A 1 173 ? -6.822 5.248 9.420 1.00 89.62 173 GLU A C 1
ATOM 1387 O O . GLU A 1 173 ? -5.697 4.748 9.471 1.00 89.62 173 GLU A O 1
ATOM 1392 N N . GLU A 1 174 ? -7.369 5.851 10.478 1.00 91.25 174 GLU A N 1
ATOM 1393 C CA . GLU A 1 174 ? -6.731 5.867 11.802 1.00 91.25 174 GLU A CA 1
ATOM 1394 C C . GLU A 1 174 ? -6.618 4.456 12.382 1.00 91.25 174 GLU A C 1
ATOM 1396 O O . GLU A 1 174 ? -5.562 4.078 12.888 1.00 91.25 174 GLU A O 1
ATOM 1401 N N . LEU A 1 175 ? -7.682 3.659 12.257 1.00 94.56 175 LEU A N 1
ATOM 1402 C CA . LEU A 1 175 ? -7.723 2.272 12.721 1.00 94.56 175 LEU A CA 1
ATOM 1403 C C . LEU A 1 175 ? -6.723 1.376 11.978 1.00 94.56 175 LEU A C 1
ATOM 1405 O O . LEU A 1 175 ? -6.034 0.571 12.601 1.00 94.56 175 LEU A O 1
ATOM 1409 N N . LYS A 1 176 ? -6.601 1.536 10.657 1.00 92.81 176 LYS A N 1
ATOM 1410 C CA . LYS A 1 176 ? -5.576 0.838 9.870 1.00 92.81 176 LYS A CA 1
ATOM 1411 C C . LYS A 1 176 ? -4.172 1.276 10.287 1.00 92.81 176 LYS A C 1
ATOM 1413 O O . LYS A 1 176 ? -3.328 0.433 10.557 1.00 92.81 176 LYS A O 1
ATOM 1418 N N . SER A 1 177 ? -3.949 2.580 10.446 1.00 90.38 177 SER A N 1
ATOM 1419 C CA . SER A 1 177 ? -2.632 3.113 10.823 1.00 90.38 177 SER A CA 1
ATOM 1420 C C . SER A 1 177 ? -2.156 2.608 12.189 1.00 90.38 177 SER A C 1
ATOM 1422 O O . SER A 1 177 ? -0.983 2.268 12.339 1.00 90.38 177 SER A O 1
ATOM 1424 N N . VAL A 1 178 ? -3.052 2.519 13.180 1.00 91.50 178 VAL A N 1
ATOM 1425 C CA . VAL A 1 178 ? -2.701 1.946 14.487 1.00 91.50 178 VAL A CA 1
ATOM 1426 C C . VAL A 1 178 ? -2.474 0.436 14.408 1.00 91.50 178 VAL A C 1
ATOM 1428 O O . VAL A 1 178 ? -1.541 -0.052 15.035 1.00 91.50 178 VAL A O 1
ATOM 1431 N N . HIS A 1 179 ? -3.261 -0.299 13.616 1.00 93.50 179 HIS A N 1
ATOM 1432 C CA . HIS A 1 179 ? -3.030 -1.724 13.354 1.00 93.50 179 HIS A CA 1
ATOM 1433 C C . HIS A 1 179 ? -1.621 -1.968 12.793 1.00 93.50 179 HIS A C 1
ATOM 1435 O O . HIS A 1 179 ? -0.881 -2.802 13.314 1.00 93.50 179 HIS A O 1
ATOM 1441 N N . ASP A 1 180 ? -1.204 -1.177 11.806 1.00 89.25 180 ASP A N 1
ATOM 1442 C CA . ASP A 1 180 ? 0.119 -1.319 11.196 1.00 89.25 180 ASP A CA 1
ATOM 1443 C C . ASP A 1 180 ? 1.248 -1.013 12.191 1.00 89.25 180 ASP A C 1
ATOM 1445 O O . ASP A 1 180 ? 2.233 -1.747 12.260 1.00 89.25 180 ASP A O 1
ATOM 1449 N N . ASP A 1 181 ? 1.088 0.022 13.024 1.00 85.88 181 ASP A N 1
ATOM 1450 C CA . ASP A 1 181 ? 2.042 0.339 14.094 1.00 85.88 181 ASP A CA 1
ATOM 1451 C C . ASP A 1 181 ? 2.168 -0.785 15.134 1.00 85.88 181 ASP A C 1
ATOM 1453 O O . ASP A 1 181 ? 3.237 -0.961 15.724 1.00 85.88 181 ASP A O 1
ATOM 1457 N N . LEU A 1 182 ? 1.090 -1.524 15.404 1.00 88.25 182 LEU A N 1
ATOM 1458 C CA . LEU A 1 182 ? 1.103 -2.643 16.346 1.00 88.25 182 LEU A CA 1
ATOM 1459 C C . LEU A 1 182 ? 1.861 -3.840 15.765 1.00 88.25 182 LEU A C 1
ATOM 1461 O O . LEU A 1 182 ? 2.717 -4.395 16.457 1.00 88.25 182 LEU A O 1
ATOM 1465 N N . HIS A 1 183 ? 1.654 -4.161 14.488 1.00 84.69 183 HIS A N 1
ATOM 1466 C CA . HIS A 1 183 ? 2.425 -5.203 13.807 1.00 84.69 183 HIS A CA 1
ATOM 1467 C C . HIS A 1 183 ? 3.906 -4.860 13.649 1.00 84.69 183 HIS A C 1
ATOM 1469 O O . HIS A 1 183 ? 4.758 -5.724 13.866 1.00 84.69 183 HIS A O 1
ATOM 1475 N N . ASP A 1 184 ? 4.232 -3.601 13.352 1.00 76.75 184 ASP A N 1
ATOM 1476 C CA . ASP A 1 184 ? 5.622 -3.148 13.327 1.00 76.75 184 ASP A CA 1
ATOM 1477 C C . ASP A 1 184 ? 6.274 -3.388 14.716 1.00 76.75 184 ASP A C 1
ATOM 1479 O O . ASP A 1 184 ? 7.361 -3.965 14.821 1.00 76.75 184 ASP A O 1
ATOM 1483 N N . ARG A 1 185 ? 5.580 -3.053 15.818 1.00 73.38 185 ARG A N 1
ATOM 1484 C CA . ARG A 1 185 ? 6.073 -3.277 17.197 1.00 73.38 185 ARG A CA 1
ATOM 1485 C C . ARG A 1 185 ? 6.291 -4.742 17.551 1.00 73.38 185 ARG A C 1
ATOM 1487 O O . ARG A 1 185 ? 7.280 -5.051 18.218 1.00 73.38 185 ARG A O 1
ATOM 1494 N N . GLU A 1 186 ? 5.397 -5.630 17.131 1.00 59.50 186 GLU A N 1
ATOM 1495 C CA . GLU A 1 186 ? 5.494 -7.074 17.387 1.00 59.50 186 GLU A CA 1
ATOM 1496 C C . GLU A 1 186 ? 6.714 -7.709 16.726 1.00 59.50 186 GLU A C 1
ATOM 1498 O O . GLU A 1 186 ? 7.352 -8.581 17.315 1.00 59.50 186 GLU A O 1
ATOM 1503 N N . GLN A 1 187 ? 7.095 -7.224 15.546 1.00 56.88 187 GLN A N 1
ATOM 1504 C CA . GLN A 1 187 ? 8.275 -7.701 14.821 1.00 56.88 187 GLN A CA 1
ATOM 1505 C C . GLN A 1 187 ? 9.590 -7.099 15.357 1.00 56.88 187 GLN A C 1
ATOM 1507 O O . GLN A 1 187 ? 10.645 -7.228 14.739 1.00 56.88 187 GLN A O 1
ATOM 1512 N N . GLY A 1 188 ? 9.551 -6.463 16.535 1.00 41.47 188 GLY A N 1
ATOM 1513 C CA . GLY A 1 188 ? 10.712 -5.862 17.189 1.00 41.47 188 GLY A CA 1
ATOM 1514 C C . GLY A 1 188 ? 11.030 -4.443 16.714 1.00 41.47 188 GLY A C 1
ATOM 1515 O O . GLY A 1 188 ? 12.079 -3.904 17.078 1.00 41.47 188 GLY A O 1
ATOM 1516 N N . PHE A 1 189 ? 10.142 -3.806 15.942 1.00 43.38 189 PHE A N 1
ATOM 1517 C CA . PHE A 1 189 ? 10.357 -2.466 15.410 1.00 43.38 189 PHE A CA 1
ATOM 1518 C C . PHE A 1 189 ? 9.678 -1.390 16.270 1.00 43.38 189 PHE A C 1
ATOM 1520 O O . PHE A 1 189 ? 8.464 -1.341 16.439 1.00 43.38 189 PHE A O 1
ATOM 1527 N N . ARG A 1 190 ? 10.455 -0.462 16.836 1.00 42.25 190 ARG A N 1
ATOM 1528 C CA . ARG A 1 190 ? 9.894 0.656 17.613 1.00 42.25 190 ARG A CA 1
ATOM 1529 C C . ARG A 1 190 ? 9.261 1.673 16.657 1.00 42.25 190 ARG A C 1
ATOM 1531 O O . ARG A 1 190 ? 9.969 2.509 16.102 1.00 42.25 190 ARG A O 1
ATOM 1538 N N . GLY A 1 191 ? 7.940 1.576 16.480 1.00 40.09 191 GLY A N 1
ATOM 1539 C CA . GLY A 1 191 ? 7.129 2.438 15.616 1.00 40.09 191 GLY A CA 1
ATOM 1540 C C . GLY A 1 191 ? 7.500 3.920 15.722 1.00 40.09 191 GLY A C 1
ATOM 1541 O O . GLY A 1 191 ? 7.366 4.537 16.779 1.00 40.09 191 GLY A O 1
ATOM 1542 N N . ARG A 1 192 ? 7.979 4.488 14.612 1.00 49.44 192 ARG A N 1
ATOM 1543 C CA . ARG A 1 192 ? 8.474 5.874 14.541 1.00 49.44 192 ARG A CA 1
ATOM 1544 C C . ARG A 1 192 ? 7.363 6.918 14.417 1.00 49.44 192 ARG A C 1
ATOM 1546 O O . ARG A 1 192 ? 7.596 8.082 14.720 1.00 49.44 192 ARG A O 1
ATOM 1553 N N . TYR A 1 193 ? 6.153 6.508 14.041 1.00 41.62 193 TYR A N 1
ATOM 1554 C CA . TYR A 1 193 ? 5.006 7.407 13.858 1.00 41.62 193 TYR A CA 1
ATOM 1555 C C . TYR A 1 193 ? 4.141 7.541 15.117 1.00 41.62 193 TYR A C 1
ATOM 1557 O O . TYR A 1 193 ? 3.353 8.472 15.227 1.00 41.62 193 TYR A O 1
ATOM 1565 N N . ALA A 1 194 ? 4.361 6.690 16.123 1.00 38.00 194 ALA A N 1
ATOM 1566 C CA . ALA A 1 194 ? 3.729 6.814 17.435 1.00 38.00 194 ALA A CA 1
ATOM 1567 C C . ALA A 1 194 ? 4.367 7.901 18.329 1.00 38.00 194 ALA A C 1
ATOM 1569 O O . ALA A 1 194 ? 3.921 8.111 19.455 1.00 38.00 194 ALA A O 1
ATOM 1570 N N . GLY A 1 195 ? 5.436 8.558 17.856 1.00 36.25 195 GLY A N 1
ATOM 1571 C CA . GLY A 1 195 ? 6.268 9.471 18.646 1.00 36.25 195 GLY A CA 1
ATOM 1572 C C . GLY A 1 195 ? 6.121 10.964 18.345 1.00 36.25 195 GLY A C 1
ATOM 1573 O O . GLY A 1 195 ? 6.752 11.765 19.028 1.00 36.25 195 GLY A O 1
ATOM 1574 N N . THR A 1 196 ? 5.316 11.388 17.370 1.00 34.50 196 THR A N 1
ATOM 1575 C CA . THR A 1 196 ? 5.167 12.818 17.036 1.00 34.50 196 THR A CA 1
ATOM 1576 C C . THR A 1 196 ? 4.021 13.487 17.793 1.00 34.50 196 THR A C 1
ATOM 1578 O O . THR A 1 196 ? 3.194 14.190 17.223 1.00 34.50 196 THR A O 1
ATOM 1581 N N . SER A 1 197 ? 4.014 13.351 19.121 1.00 34.03 197 SER A N 1
ATOM 1582 C CA . SER A 1 197 ? 3.515 14.433 19.972 1.00 34.03 197 SER A CA 1
ATOM 1583 C C . SER A 1 197 ? 4.666 15.418 20.178 1.00 34.03 197 SER A C 1
ATOM 1585 O O . SER A 1 197 ? 5.626 15.122 20.886 1.00 34.03 197 SER A O 1
ATOM 1587 N N . THR A 1 198 ? 4.578 16.558 19.497 1.00 37.78 198 THR A N 1
ATOM 1588 C CA . THR A 1 198 ? 5.414 17.761 19.628 1.00 37.78 198 THR A CA 1
ATOM 1589 C C . THR A 1 198 ? 6.153 17.890 20.966 1.00 37.78 198 THR A C 1
ATOM 1591 O O . THR A 1 198 ? 5.549 18.231 21.982 1.00 37.78 198 THR A O 1
ATOM 1594 N N . SER A 1 199 ? 7.475 17.724 20.952 1.00 28.50 199 SER A N 1
ATOM 1595 C CA . SER A 1 199 ? 8.363 18.309 21.956 1.00 28.50 199 SER A CA 1
ATOM 1596 C C . SER A 1 199 ? 9.215 19.376 21.276 1.00 28.50 199 SER A C 1
ATOM 1598 O O . SER A 1 199 ? 10.267 19.126 20.692 1.00 28.50 199 SER A O 1
ATOM 1600 N N . SER A 1 200 ? 8.712 20.608 21.326 1.00 30.47 200 SER A N 1
ATOM 1601 C CA . SER A 1 200 ? 9.538 21.794 21.153 1.00 30.47 200 SER A CA 1
ATOM 1602 C C . SER A 1 200 ? 10.696 21.732 22.148 1.00 30.47 200 SER A C 1
ATOM 1604 O O . SER A 1 200 ? 10.502 21.507 23.342 1.00 30.47 200 SER A O 1
ATOM 1606 N N . SER A 1 201 ? 11.898 21.920 21.625 1.00 32.59 201 SER A N 1
ATOM 1607 C CA . SER A 1 201 ? 13.164 21.982 22.341 1.00 32.59 201 SER A CA 1
ATOM 1608 C C . SER A 1 201 ? 13.119 22.856 23.599 1.00 32.59 201 SER A C 1
ATOM 1610 O O . SER A 1 201 ? 12.895 24.062 23.507 1.00 32.59 201 SER A O 1
ATOM 1612 N N . SER A 1 202 ? 13.495 22.286 24.743 1.00 28.33 202 SER A N 1
ATOM 1613 C CA . SER A 1 202 ? 14.235 23.021 25.771 1.00 28.33 202 SER A CA 1
ATOM 1614 C C . SER A 1 202 ? 15.078 22.057 26.603 1.00 28.33 202 SER A C 1
ATOM 1616 O O . SER A 1 202 ? 14.582 21.135 27.244 1.00 28.33 202 SER A O 1
ATOM 1618 N N . SER A 1 203 ? 16.380 22.285 26.553 1.00 33.38 203 SER A N 1
ATOM 1619 C CA . SER A 1 203 ? 17.443 21.650 27.322 1.00 33.38 203 SER A CA 1
ATOM 1620 C C . SER A 1 203 ? 17.299 21.844 28.838 1.00 33.38 203 SER A C 1
ATOM 1622 O O . SER A 1 203 ? 17.268 22.991 29.266 1.00 33.38 203 SER A O 1
ATOM 1624 N N . SER A 1 204 ? 17.354 20.762 29.633 1.00 28.69 204 SER A N 1
ATOM 1625 C CA . SER A 1 204 ? 18.230 20.628 30.824 1.00 28.69 204 SER A CA 1
ATOM 1626 C C . SER A 1 204 ? 17.953 19.359 31.659 1.00 28.69 204 SER A C 1
ATOM 1628 O O . SER A 1 204 ? 16.822 19.100 32.040 1.00 28.69 204 SER A O 1
ATOM 1630 N N . ARG A 1 205 ? 19.041 18.631 31.955 1.00 30.11 205 ARG A N 1
ATOM 1631 C CA . ARG A 1 205 ? 19.388 17.771 33.116 1.00 30.11 205 ARG A CA 1
ATOM 1632 C C . ARG A 1 205 ? 18.315 17.092 34.010 1.00 30.11 205 ARG A C 1
ATOM 1634 O O . ARG A 1 205 ? 17.501 17.735 34.650 1.00 30.11 205 ARG A O 1
ATOM 1641 N N . SER A 1 206 ? 18.611 15.801 34.232 1.00 29.75 206 SER A N 1
ATOM 1642 C CA . SER A 1 206 ? 18.476 14.968 35.448 1.00 29.75 206 SER A CA 1
ATOM 1643 C C . SER A 1 206 ? 17.093 14.579 35.987 1.00 29.75 206 SER A C 1
ATOM 1645 O O . SER A 1 206 ? 16.405 15.390 36.588 1.00 29.75 206 SER A O 1
ATOM 1647 N N . GLY A 1 207 ? 16.859 13.260 35.986 1.00 29.33 207 GLY A N 1
ATOM 1648 C CA . GLY A 1 207 ? 16.277 12.535 37.118 1.00 29.33 207 GLY A CA 1
ATOM 1649 C C . GLY A 1 207 ? 14.762 12.307 37.113 1.00 29.33 207 GLY A C 1
ATOM 1650 O O . GLY A 1 207 ? 13.981 13.228 36.939 1.00 29.33 207 GLY A O 1
ATOM 1651 N N . SER A 1 208 ? 14.398 11.073 37.475 1.00 28.59 208 SER A N 1
ATOM 1652 C CA . SER A 1 208 ? 13.100 10.635 38.010 1.00 28.59 208 SER A CA 1
ATOM 1653 C C . SER A 1 208 ? 11.974 10.261 37.036 1.00 28.59 208 SER A C 1
ATOM 1655 O O . SER A 1 208 ? 11.553 11.009 36.164 1.00 28.59 208 SER A O 1
ATOM 1657 N N . VAL A 1 209 ? 11.444 9.067 37.310 1.00 46.06 209 VAL A N 1
ATOM 1658 C CA . VAL A 1 209 ? 10.196 8.448 36.849 1.00 46.06 209 VAL A CA 1
ATOM 1659 C C . VAL A 1 209 ? 9.006 9.404 37.012 1.00 46.06 209 VAL A C 1
ATOM 1661 O O . VAL A 1 209 ? 8.830 9.977 38.088 1.00 46.06 209 VAL A O 1
ATOM 1664 N N . SER A 1 210 ? 8.151 9.522 35.989 1.00 31.89 210 SER A N 1
ATOM 1665 C CA . SER A 1 210 ? 6.737 9.913 36.125 1.00 31.89 210 SER A CA 1
ATOM 1666 C C . SER A 1 210 ? 5.940 9.578 34.863 1.00 31.89 210 SER A C 1
ATOM 1668 O O . SER A 1 210 ? 6.420 9.743 33.745 1.00 31.89 210 SER A O 1
ATOM 1670 N N . GLY A 1 211 ? 4.731 9.053 35.074 1.00 30.09 211 GLY A N 1
ATOM 1671 C CA . GLY A 1 211 ? 3.800 8.620 34.037 1.00 30.09 211 GLY A CA 1
ATOM 1672 C C . GLY A 1 211 ? 3.281 9.752 33.150 1.00 30.09 211 GLY A C 1
ATOM 1673 O O . GLY A 1 211 ? 3.305 10.927 33.510 1.00 30.09 211 GLY A O 1
ATOM 1674 N N . ILE A 1 212 ? 2.791 9.362 31.975 1.00 37.75 212 ILE A N 1
ATOM 1675 C CA . ILE A 1 212 ? 2.219 10.263 30.974 1.00 37.75 212 ILE A CA 1
ATOM 1676 C C . ILE A 1 212 ? 0.904 10.846 31.513 1.00 37.75 212 ILE A C 1
ATOM 1678 O O . ILE A 1 212 ? -0.018 10.116 31.884 1.00 37.75 212 ILE A O 1
ATOM 1682 N N . GLN A 1 213 ? 0.844 12.176 31.582 1.00 33.25 213 GLN A N 1
ATOM 1683 C CA . GLN A 1 213 ? -0.311 12.953 32.029 1.00 33.25 213 GLN A CA 1
ATOM 1684 C C . GLN A 1 213 ? -1.472 12.899 31.025 1.00 33.25 213 GLN A C 1
ATOM 1686 O O . GLN A 1 213 ? -1.279 12.881 29.811 1.00 33.25 213 GLN A O 1
ATOM 1691 N N . LYS A 1 214 ? -2.697 12.927 31.565 1.00 30.16 214 LYS A N 1
ATOM 1692 C CA . LYS A 1 214 ? -3.956 13.082 30.820 1.00 30.16 214 LYS A CA 1
ATOM 1693 C C . LYS A 1 214 ? -3.976 14.402 30.027 1.00 30.16 214 LYS A C 1
ATOM 1695 O O . LYS A 1 214 ? -3.605 15.426 30.601 1.00 30.16 214 LYS A O 1
ATOM 1700 N N . PRO A 1 215 ? -4.516 14.435 28.796 1.00 36.00 215 PRO A N 1
ATOM 1701 C CA . PRO A 1 215 ? -4.855 15.694 28.143 1.00 36.00 215 PRO A CA 1
ATOM 1702 C C . PRO A 1 215 ? -6.039 16.364 28.861 1.00 36.00 215 PRO A C 1
ATOM 1704 O O . PRO A 1 215 ? -7.053 15.734 29.174 1.00 36.00 215 PRO A O 1
ATOM 1707 N N . GLY A 1 216 ? -5.858 17.645 29.186 1.00 30.92 216 GLY A N 1
ATOM 1708 C CA . GLY A 1 216 ? -6.820 18.474 29.905 1.00 30.92 216 GLY A CA 1
ATOM 1709 C C . GLY A 1 216 ? -8.058 18.808 29.072 1.00 30.92 216 GLY A C 1
ATOM 1710 O O . GLY A 1 216 ? -7.989 18.979 27.858 1.00 30.92 216 GLY A O 1
ATOM 1711 N N . LYS A 1 217 ? -9.201 18.913 29.760 1.00 31.81 217 LYS A N 1
ATOM 1712 C CA . LYS A 1 217 ? -10.472 19.393 29.206 1.00 31.81 217 LYS A CA 1
ATOM 1713 C C . LYS A 1 217 ? -10.313 20.818 28.667 1.00 31.81 217 LYS A C 1
ATOM 1715 O O . LYS A 1 217 ? -9.882 21.700 29.405 1.00 31.81 217 LYS A O 1
ATOM 1720 N N . ALA A 1 218 ? -10.746 21.043 27.430 1.00 34.69 218 ALA A N 1
ATOM 1721 C CA . ALA A 1 218 ? -10.992 22.382 26.914 1.00 34.69 218 ALA A CA 1
ATOM 1722 C C . ALA A 1 218 ? -12.238 22.967 27.604 1.00 34.69 218 ALA A C 1
ATOM 1724 O O . ALA A 1 218 ? -13.332 22.408 27.496 1.00 34.69 218 ALA A O 1
ATOM 1725 N N . SER A 1 219 ? -12.066 24.071 28.329 1.00 34.62 219 SER A N 1
ATOM 1726 C CA . SER A 1 219 ? -13.172 24.936 28.747 1.00 34.62 219 SER A CA 1
ATOM 1727 C C . SER A 1 219 ? -13.392 26.017 27.691 1.00 34.62 219 SER A C 1
ATOM 1729 O O . SER A 1 219 ? -12.431 26.484 27.081 1.00 34.62 219 SER A O 1
ATOM 1731 N N . ARG A 1 220 ? -14.670 26.347 27.482 1.00 37.81 220 ARG A N 1
ATOM 1732 C CA . ARG A 1 220 ? -15.174 27.423 26.618 1.00 37.81 220 ARG A CA 1
ATOM 1733 C C . ARG A 1 220 ? -14.674 28.800 27.033 1.00 37.81 220 ARG A C 1
ATOM 1735 O O . ARG A 1 220 ? -14.484 28.992 28.255 1.00 37.81 220 ARG A O 1
#

Secondary structure (DSSP, 8-state):
----EEEEEE-TTSHHHHHHHHHHHSTT-HHHHHHHTT--EESSTT-SEEEEETTS---GGGHHHHTTS-GGG-SEEEEEETTEEEEEE-TTSS--SSHHHHHHHHH------SSPPSSPPS-SBSSSSB--SEEE-BTTBSS--HHHHHHHHHHTSTTTSPTT--GGGS-HHHHHHHHHHHHHHHTT---SGGG-S-------------PPPPPPPPP-